Protein AF-A0A2G5ET09-F1 (afdb_monomer)

Solvent-accessible surface area (backbone atoms only — not comparable to full-atom values): 14660 Å² total; per-residue (Å²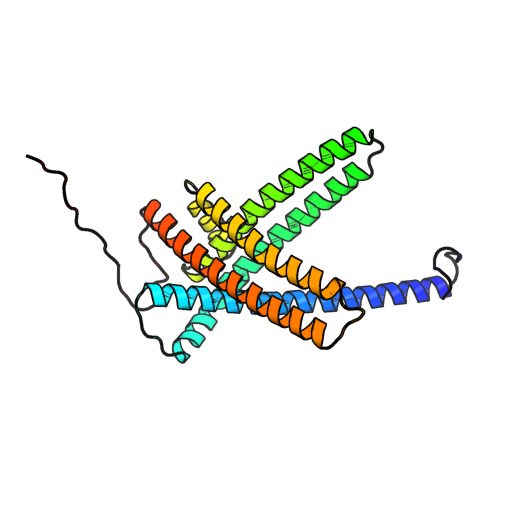): 135,82,68,83,88,80,62,65,92,84,40,72,69,51,57,54,50,52,52,48,52,52,50,54,49,50,52,49,53,50,52,52,51,53,52,50,52,52,51,49,53,53,51,52,53,51,50,51,53,44,49,51,53,50,52,34,67,73,64,78,56,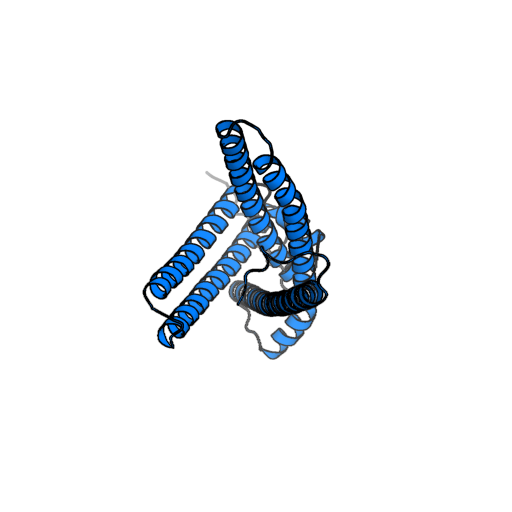90,78,63,70,72,60,49,55,56,50,47,66,69,50,48,61,32,38,52,44,26,48,50,47,51,52,53,52,53,50,52,51,48,67,58,48,51,58,55,54,49,50,50,69,70,44,95,59,59,69,68,58,42,50,55,53,48,52,54,52,50,52,50,50,51,56,49,48,54,53,49,53,53,27,50,54,38,14,43,50,42,13,71,43,31,100,32,44,30,69,56,12,41,54,49,22,50,52,53,38,60,96,44,50,66,62,52,50,53,52,53,50,53,50,49,50,56,45,47,52,49,53,50,50,41,50,57,59,42,70,74,45,89,67,96,40,75,66,48,52,52,48,49,51,52,41,51,52,55,44,48,52,52,48,50,52,45,51,44,51,51,50,54,50,48,53,54,38,36,58,73,72,71,51,79,86,70,55,50,94,76,80,60,90,76,86,84,80,86,75,81,87,80,77,92,73,83,135

Structure (mmCIF, N/CA/C/O backbone):
data_AF-A0A2G5ET09-F1
#
_entry.id   AF-A0A2G5ET09-F1
#
loop_
_atom_site.group_PDB
_atom_site.id
_atom_site.type_symbol
_atom_site.label_atom_id
_atom_site.label_alt_id
_atom_site.label_comp_id
_atom_site.label_asym_id
_atom_site.label_entity_id
_atom_site.label_seq_id
_atom_site.pdbx_PDB_ins_code
_atom_site.Cartn_x
_atom_site.Cartn_y
_atom_site.Cartn_z
_atom_site.occupancy
_atom_site.B_iso_or_equiv
_atom_site.auth_seq_id
_atom_site.auth_comp_id
_atom_site.auth_asym_id
_atom_site.auth_atom_id
_atom_site.pdbx_PDB_model_num
ATOM 1 N N . MET A 1 1 ? 32.454 -15.906 -19.427 1.00 43.81 1 MET A N 1
ATOM 2 C CA . MET A 1 1 ? 31.047 -16.361 -19.456 1.00 43.81 1 MET A CA 1
ATOM 3 C C . MET A 1 1 ? 30.525 -16.041 -20.848 1.00 43.81 1 MET A C 1
ATOM 5 O O . MET A 1 1 ? 30.510 -14.871 -21.202 1.00 43.81 1 MET A O 1
ATOM 9 N N . ILE A 1 2 ? 30.284 -17.052 -21.686 1.00 51.66 2 ILE A N 1
ATOM 10 C CA . ILE A 1 2 ? 29.895 -16.853 -23.094 1.00 51.66 2 ILE A CA 1
ATOM 11 C C . ILE A 1 2 ? 28.389 -16.533 -23.118 1.00 51.66 2 ILE A C 1
ATOM 13 O O . ILE A 1 2 ? 27.635 -17.251 -22.459 1.00 51.66 2 ILE A O 1
ATOM 17 N N . PRO A 1 3 ? 27.941 -15.461 -23.793 1.00 55.81 3 PRO A N 1
ATOM 18 C CA . PRO A 1 3 ? 26.534 -15.075 -23.811 1.00 55.81 3 PRO A CA 1
ATOM 19 C C . PRO A 1 3 ? 25.663 -16.140 -24.497 1.00 55.81 3 PRO A C 1
ATOM 21 O O . PRO A 1 3 ? 26.023 -16.666 -25.547 1.00 55.81 3 PRO A O 1
ATOM 24 N N . LEU A 1 4 ? 24.482 -16.411 -23.921 1.00 55.16 4 LEU A N 1
ATOM 25 C CA . LEU A 1 4 ? 23.479 -17.381 -24.405 1.00 55.16 4 LEU A CA 1
ATOM 26 C C . LEU A 1 4 ? 23.035 -17.179 -25.866 1.00 55.16 4 LEU A C 1
ATOM 28 O O . LEU A 1 4 ? 22.400 -18.061 -26.435 1.00 55.16 4 LEU A O 1
ATOM 32 N N . MET A 1 5 ? 23.339 -16.023 -26.459 1.00 55.47 5 MET A N 1
ATOM 33 C CA . MET A 1 5 ? 22.835 -15.600 -27.765 1.00 55.47 5 MET A CA 1
ATOM 34 C C . MET A 1 5 ? 23.555 -16.259 -28.957 1.00 55.47 5 MET A C 1
ATOM 36 O O . MET A 1 5 ? 23.100 -16.101 -30.083 1.00 55.47 5 MET A O 1
ATOM 40 N N . SER A 1 6 ? 24.646 -17.007 -28.731 1.00 55.22 6 SER A N 1
ATOM 41 C CA . SER A 1 6 ? 25.451 -17.630 -29.799 1.00 55.22 6 SER A CA 1
ATOM 42 C C . SER A 1 6 ? 25.517 -19.165 -29.758 1.00 55.22 6 SER A C 1
ATOM 44 O O . SER A 1 6 ? 26.425 -19.737 -30.361 1.00 55.22 6 SER A O 1
ATOM 46 N N . MET A 1 7 ? 24.638 -19.850 -29.015 1.00 58.72 7 MET A N 1
ATOM 47 C CA . MET A 1 7 ? 24.666 -21.317 -28.903 1.00 58.72 7 MET A CA 1
ATOM 48 C C . MET A 1 7 ? 23.504 -21.983 -29.645 1.00 58.72 7 MET A C 1
ATOM 50 O O . MET A 1 7 ? 22.357 -21.559 -29.540 1.00 58.72 7 MET A O 1
ATOM 54 N N . ASP A 1 8 ? 23.838 -23.050 -30.369 1.00 66.12 8 ASP A N 1
ATOM 55 C CA . ASP A 1 8 ? 22.925 -23.892 -31.141 1.00 66.12 8 ASP A CA 1
ATOM 56 C C . ASP A 1 8 ? 21.887 -24.588 -30.219 1.00 66.12 8 ASP A C 1
ATOM 58 O O . ASP A 1 8 ? 22.290 -25.235 -29.240 1.00 66.12 8 ASP A O 1
ATOM 62 N N . PRO A 1 9 ? 20.566 -24.471 -30.477 1.00 62.72 9 PRO A N 1
ATOM 63 C CA . PRO A 1 9 ? 19.498 -25.008 -29.621 1.00 62.72 9 PRO A CA 1
ATOM 64 C C . PRO A 1 9 ? 19.500 -26.538 -29.442 1.00 62.72 9 PRO A C 1
ATOM 66 O O . PRO A 1 9 ? 18.808 -27.038 -28.556 1.00 62.72 9 PRO A O 1
ATOM 69 N N . ALA A 1 10 ? 20.278 -27.289 -30.230 1.00 68.19 10 ALA A N 1
ATOM 70 C CA . ALA A 1 10 ? 20.423 -28.744 -30.105 1.00 68.19 10 ALA A CA 1
ATOM 71 C C . ALA A 1 10 ? 21.516 -29.193 -29.107 1.00 68.19 10 ALA A C 1
ATOM 73 O O . ALA A 1 10 ? 21.690 -30.390 -28.870 1.00 68.19 10 ALA A O 1
ATOM 74 N N . 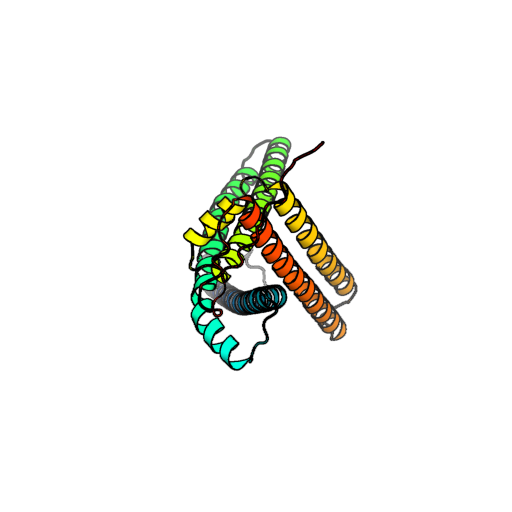ASN A 1 11 ? 22.271 -28.265 -28.507 1.00 71.94 11 ASN A N 1
ATOM 75 C CA . ASN A 1 11 ? 23.385 -28.612 -27.623 1.00 71.94 11 ASN A CA 1
ATOM 76 C C . ASN A 1 11 ? 22.901 -28.991 -26.198 1.00 71.94 11 ASN A C 1
ATOM 78 O O . ASN A 1 11 ? 22.258 -28.175 -25.533 1.00 71.94 11 ASN A O 1
ATOM 82 N N . PRO A 1 12 ? 23.261 -30.167 -25.644 1.00 74.06 12 PRO A N 1
ATOM 83 C CA . PRO A 1 12 ? 22.900 -30.556 -24.272 1.00 74.06 12 PRO A CA 1
ATOM 84 C C . PRO A 1 12 ? 23.428 -29.592 -23.190 1.00 74.06 12 PRO A C 1
ATOM 86 O O . PRO A 1 12 ? 22.834 -29.472 -22.115 1.00 74.06 12 PRO A O 1
ATOM 89 N N . TYR A 1 13 ? 24.500 -28.838 -23.469 1.00 73.75 13 TYR A N 1
ATOM 90 C CA . TYR A 1 13 ? 24.991 -27.782 -22.578 1.00 73.75 13 TYR A CA 1
ATOM 91 C C . TYR A 1 13 ? 24.057 -26.561 -22.508 1.00 73.75 13 TYR A C 1
ATOM 93 O O . TYR A 1 13 ? 24.018 -25.902 -21.467 1.00 73.75 13 TYR A O 1
ATOM 101 N N . TYR A 1 14 ? 23.275 -26.279 -23.558 1.00 71.50 14 TYR A N 1
ATOM 102 C CA . TYR A 1 14 ? 22.287 -25.192 -23.586 1.00 71.50 14 TYR A CA 1
ATOM 103 C C . TYR A 1 14 ? 21.116 -25.492 -22.641 1.00 71.50 14 TYR A C 1
ATOM 105 O O . TYR A 1 14 ? 20.787 -24.677 -21.778 1.00 71.50 14 TYR A O 1
ATOM 113 N N . PHE A 1 15 ? 20.565 -26.709 -22.702 1.00 75.31 15 PHE A N 1
ATOM 114 C CA . PHE A 1 15 ? 19.510 -27.157 -21.784 1.00 75.31 15 PHE A CA 1
ATOM 115 C C . PHE A 1 15 ? 19.964 -27.155 -20.323 1.00 75.31 15 PHE A C 1
ATOM 117 O O . PHE A 1 15 ? 19.212 -26.732 -19.446 1.00 75.31 15 PHE A O 1
ATOM 124 N N . LYS A 1 16 ? 21.211 -27.561 -20.050 1.00 80.62 16 LYS A N 1
ATOM 125 C CA . LYS A 1 16 ? 21.781 -27.523 -18.696 1.00 80.62 16 LYS A CA 1
ATOM 126 C C . LYS A 1 16 ? 21.893 -26.093 -18.154 1.00 80.62 16 LYS A C 1
ATOM 128 O O . LYS A 1 16 ? 21.579 -25.865 -16.987 1.00 80.62 16 LYS A O 1
ATOM 133 N N . GLN A 1 17 ? 22.305 -25.129 -18.981 1.00 80.44 17 GLN A N 1
ATOM 134 C CA . GLN A 1 17 ? 22.379 -23.717 -18.583 1.00 80.44 17 GLN A CA 1
ATOM 135 C C . GLN A 1 17 ? 20.996 -23.084 -18.413 1.00 80.44 17 GLN A C 1
ATOM 137 O O . GLN A 1 17 ? 20.767 -22.400 -17.418 1.00 80.44 17 GLN A O 1
ATOM 142 N N . LEU A 1 18 ? 20.054 -23.356 -19.320 1.00 80.00 18 LEU A N 1
ATOM 143 C CA . LEU A 1 18 ? 18.675 -22.886 -19.192 1.00 80.00 18 LEU A CA 1
ATOM 144 C C . LEU A 1 18 ? 18.001 -23.422 -17.934 1.00 80.00 18 LEU A C 1
ATOM 146 O O . LEU A 1 18 ? 17.333 -22.667 -17.234 1.00 80.00 18 LEU A O 1
ATOM 150 N N . ASN A 1 19 ? 18.169 -24.712 -17.636 1.00 83.06 19 ASN A N 1
ATOM 151 C CA . ASN A 1 19 ? 17.561 -25.302 -16.450 1.00 83.06 19 ASN A CA 1
ATOM 152 C C . ASN A 1 19 ? 18.167 -24.707 -15.174 1.00 83.06 19 ASN A C 1
ATOM 154 O O . ASN A 1 19 ? 17.438 -24.408 -14.236 1.00 83.06 19 ASN A O 1
ATOM 158 N N . LYS A 1 20 ? 19.479 -24.433 -15.173 1.00 85.56 20 LYS A N 1
ATOM 159 C CA . LYS A 1 20 ? 20.136 -23.712 -14.078 1.00 85.56 20 LYS A CA 1
ATOM 160 C C . LYS A 1 20 ? 19.554 -22.305 -13.887 1.00 85.56 20 LYS A C 1
ATOM 162 O O . LYS A 1 20 ? 19.154 -21.976 -12.781 1.00 85.56 20 LYS A O 1
ATOM 167 N N . ILE A 1 21 ? 19.408 -21.524 -14.962 1.00 85.19 21 ILE A N 1
ATOM 168 C CA . ILE A 1 21 ? 18.814 -20.174 -14.907 1.00 85.19 21 ILE A CA 1
ATOM 169 C C . ILE A 1 21 ? 17.357 -20.220 -14.433 1.00 85.19 21 ILE A C 1
ATOM 171 O O . ILE A 1 21 ? 16.950 -19.384 -13.634 1.00 85.19 21 ILE A O 1
ATOM 175 N N . LYS A 1 22 ? 16.565 -21.194 -14.898 1.00 86.06 22 LYS A N 1
ATOM 176 C CA . LYS A 1 22 ? 15.176 -21.376 -14.451 1.00 86.06 22 LYS A CA 1
ATOM 177 C C . LYS A 1 22 ? 15.094 -21.710 -12.965 1.00 86.06 22 LYS A C 1
ATOM 179 O O . LYS A 1 22 ? 14.243 -21.151 -12.283 1.00 86.06 22 LYS A O 1
ATOM 184 N N . VAL A 1 23 ? 15.957 -22.600 -12.475 1.00 87.00 23 VAL A N 1
ATOM 185 C CA . VAL A 1 23 ? 16.018 -22.964 -11.053 1.00 87.00 23 VAL A CA 1
ATOM 186 C C . VAL A 1 23 ? 16.440 -21.759 -10.215 1.00 87.00 23 VAL A C 1
ATOM 188 O O . VAL A 1 23 ? 15.758 -21.444 -9.246 1.00 87.00 23 VAL A O 1
ATOM 191 N N . ASP A 1 24 ? 17.483 -21.035 -10.624 1.00 86.25 24 ASP A N 1
ATOM 192 C CA . ASP A 1 24 ? 17.941 -19.828 -9.928 1.00 86.25 24 ASP A CA 1
ATOM 193 C C . ASP A 1 24 ? 16.836 -18.752 -9.896 1.00 86.25 24 ASP A C 1
ATOM 195 O O . ASP A 1 24 ? 16.560 -18.169 -8.848 1.00 86.25 24 ASP A O 1
ATOM 199 N N . ALA A 1 25 ? 16.130 -18.540 -11.014 1.00 84.88 25 ALA A N 1
ATOM 200 C CA . ALA A 1 25 ? 14.989 -17.628 -11.088 1.00 84.88 25 ALA A CA 1
ATOM 201 C C . ALA A 1 25 ? 13.816 -18.083 -10.206 1.00 84.88 25 ALA A C 1
ATOM 203 O O . ALA A 1 25 ? 13.217 -17.263 -9.519 1.00 84.88 25 ALA A O 1
ATOM 204 N N . MET A 1 26 ? 13.495 -19.380 -10.184 1.00 85.69 26 MET A N 1
ATOM 205 C CA . MET A 1 26 ? 12.433 -19.929 -9.336 1.00 85.69 26 MET A CA 1
ATOM 206 C C . MET A 1 26 ? 12.756 -19.751 -7.850 1.00 85.69 26 MET A C 1
ATOM 208 O O . MET A 1 26 ? 11.874 -19.381 -7.079 1.00 85.69 26 MET A O 1
ATOM 212 N N . VAL A 1 27 ? 14.011 -19.975 -7.453 1.00 85.06 27 VAL A N 1
ATOM 213 C CA . VAL A 1 27 ? 14.474 -19.745 -6.079 1.00 85.06 27 VAL A CA 1
ATOM 214 C C . VAL A 1 27 ? 14.372 -18.263 -5.720 1.00 85.06 27 VAL A C 1
ATOM 216 O O . VAL A 1 27 ? 13.859 -17.946 -4.651 1.00 85.06 27 VAL A O 1
ATOM 219 N N . LEU A 1 28 ? 14.786 -17.355 -6.609 1.00 82.62 28 LEU A N 1
ATOM 220 C CA . LEU A 1 28 ? 14.648 -15.910 -6.392 1.00 82.62 28 LEU A CA 1
ATOM 221 C C . LEU A 1 28 ? 13.183 -15.493 -6.226 1.00 82.62 28 LEU A C 1
ATOM 223 O O . LEU A 1 28 ? 12.851 -14.832 -5.246 1.00 82.62 28 LEU A O 1
ATOM 227 N N . ILE A 1 29 ? 12.304 -15.945 -7.125 1.00 81.88 29 ILE A N 1
ATOM 228 C CA . ILE A 1 29 ? 10.862 -15.670 -7.059 1.00 81.88 29 ILE A CA 1
ATOM 229 C C . ILE A 1 29 ? 10.272 -16.205 -5.751 1.00 81.88 29 ILE A C 1
ATOM 231 O O . ILE A 1 29 ? 9.478 -15.521 -5.110 1.00 81.88 29 ILE A O 1
ATOM 235 N N . LEU A 1 30 ? 10.663 -17.411 -5.331 1.00 83.94 30 LEU A N 1
ATOM 236 C CA . LEU A 1 30 ? 10.188 -18.010 -4.087 1.00 83.94 30 LEU A CA 1
ATOM 237 C C . LEU A 1 30 ? 10.641 -17.202 -2.865 1.00 83.94 30 LEU A C 1
ATOM 239 O O . LEU A 1 30 ? 9.830 -16.922 -1.986 1.00 83.94 30 LEU A O 1
ATOM 243 N N . VAL A 1 31 ? 11.918 -16.818 -2.808 1.00 79.69 31 VAL A N 1
ATOM 244 C CA . VAL A 1 31 ? 12.471 -16.010 -1.711 1.00 79.69 31 VAL A CA 1
ATOM 245 C C . VAL A 1 31 ? 11.777 -14.653 -1.639 1.00 79.69 31 VAL A C 1
ATOM 247 O O . VAL A 1 31 ? 11.375 -14.231 -0.557 1.00 79.69 31 VAL A O 1
ATOM 250 N N . GLU A 1 32 ? 11.588 -13.993 -2.778 1.00 77.06 32 GLU A N 1
ATOM 251 C CA . GLU A 1 32 ? 10.909 -12.702 -2.855 1.00 77.06 32 GLU A CA 1
ATOM 252 C C . GLU A 1 32 ? 9.438 -12.815 -2.443 1.00 77.06 32 GLU A C 1
ATOM 254 O O . GLU A 1 32 ? 8.952 -12.009 -1.651 1.00 77.06 32 GLU A O 1
ATOM 259 N N . PHE A 1 33 ? 8.746 -13.871 -2.873 1.00 73.88 33 PHE A N 1
ATOM 260 C CA . PHE A 1 33 ? 7.372 -14.146 -2.463 1.00 73.88 33 PHE A CA 1
ATOM 261 C C . PHE A 1 33 ? 7.246 -14.368 -0.949 1.00 73.88 33 PHE A C 1
ATOM 263 O O . PHE A 1 33 ? 6.385 -13.771 -0.3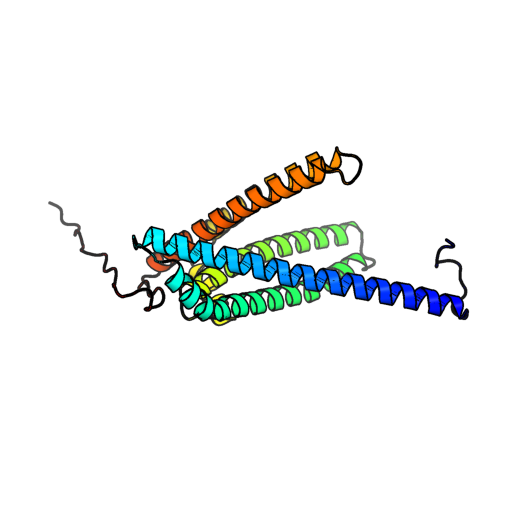02 1.00 73.88 33 PHE A O 1
ATOM 270 N N . VAL A 1 34 ? 8.130 -15.175 -0.355 1.00 77.06 34 VAL A N 1
ATOM 271 C CA . VAL A 1 34 ? 8.158 -15.403 1.099 1.00 77.06 34 VAL A CA 1
ATOM 272 C C . VAL A 1 34 ? 8.469 -14.106 1.850 1.00 77.06 34 VAL A C 1
ATOM 274 O O . VAL A 1 34 ? 7.817 -13.803 2.850 1.00 77.06 34 VAL A O 1
ATOM 277 N N . PHE A 1 35 ? 9.425 -13.316 1.361 1.00 75.81 35 PHE A N 1
ATOM 278 C CA . PHE A 1 35 ? 9.776 -12.024 1.944 1.00 75.81 35 PHE A CA 1
ATOM 279 C C . PHE A 1 35 ? 8.602 -11.037 1.912 1.00 75.81 35 PHE A C 1
ATOM 281 O O . PHE A 1 35 ? 8.329 -10.373 2.916 1.00 75.81 35 PHE A O 1
ATOM 288 N N . LEU A 1 36 ? 7.873 -10.969 0.796 1.00 71.25 36 LEU A N 1
ATOM 289 C CA . LEU A 1 36 ? 6.676 -10.140 0.653 1.00 71.25 36 LEU A CA 1
ATOM 290 C C . LEU A 1 36 ? 5.569 -10.574 1.616 1.00 71.25 36 LEU A C 1
ATOM 292 O O . LEU A 1 36 ? 4.994 -9.728 2.303 1.00 71.25 36 LEU A O 1
ATOM 296 N N . LEU A 1 37 ? 5.304 -11.880 1.721 1.00 73.94 37 LEU A N 1
ATOM 297 C CA . LEU A 1 37 ? 4.322 -12.414 2.665 1.00 73.94 37 LEU A CA 1
ATOM 298 C C . LEU A 1 37 ? 4.683 -12.068 4.111 1.00 73.94 37 LEU A C 1
ATOM 300 O O . LEU A 1 37 ? 3.845 -11.554 4.849 1.00 73.94 37 LEU A O 1
ATOM 304 N N . LEU A 1 38 ? 5.932 -12.280 4.519 1.00 73.25 38 LEU A N 1
ATOM 305 C CA . LEU A 1 38 ? 6.355 -11.965 5.880 1.00 73.25 38 LEU A CA 1
ATOM 306 C C . LEU A 1 38 ? 6.263 -10.460 6.169 1.00 73.25 38 LEU A C 1
ATOM 308 O O . LEU A 1 38 ? 5.716 -10.056 7.195 1.00 73.25 38 LEU A O 1
ATOM 312 N N . SER A 1 39 ? 6.740 -9.633 5.237 1.00 67.94 39 SER A N 1
ATOM 313 C CA . SER A 1 39 ? 6.683 -8.173 5.347 1.00 67.94 39 SER A CA 1
ATOM 314 C C . SER A 1 39 ? 5.242 -7.686 5.474 1.00 67.94 39 SER A C 1
ATOM 316 O O . SER A 1 39 ? 4.932 -6.895 6.361 1.00 67.94 39 SER A O 1
ATOM 318 N N . SER A 1 40 ? 4.336 -8.221 4.654 1.00 65.56 40 SER A N 1
ATOM 319 C CA . SER A 1 40 ? 2.917 -7.882 4.731 1.00 65.56 40 SER A CA 1
ATOM 320 C C . SER A 1 40 ? 2.269 -8.278 6.054 1.00 65.56 40 SER A C 1
ATOM 322 O O . SER A 1 40 ? 1.515 -7.485 6.614 1.00 65.56 40 SER A O 1
ATOM 324 N N . ALA A 1 41 ? 2.593 -9.456 6.595 1.00 71.12 41 ALA A N 1
ATOM 325 C CA . ALA A 1 41 ? 2.060 -9.906 7.875 1.00 71.12 41 ALA A CA 1
ATOM 326 C C . ALA A 1 41 ? 2.483 -8.958 9.009 1.00 71.12 41 ALA A C 1
ATOM 328 O O . ALA A 1 41 ? 1.659 -8.586 9.846 1.00 71.12 41 ALA A O 1
ATOM 329 N N . ILE A 1 42 ? 3.744 -8.510 8.993 1.00 71.69 42 ILE A N 1
ATOM 330 C CA . ILE A 1 42 ? 4.277 -7.530 9.947 1.00 71.69 42 ILE A CA 1
ATOM 331 C C . ILE A 1 42 ? 3.565 -6.180 9.797 1.00 71.69 42 ILE A C 1
ATOM 333 O O . ILE A 1 42 ? 3.138 -5.601 10.798 1.00 71.69 42 ILE A O 1
ATOM 337 N N . THR A 1 43 ? 3.396 -5.682 8.567 1.00 70.56 43 THR A N 1
ATOM 338 C CA . THR A 1 43 ? 2.693 -4.414 8.317 1.00 70.56 43 THR A CA 1
ATOM 339 C C . THR A 1 43 ? 1.248 -4.477 8.793 1.00 70.56 43 THR A C 1
ATOM 341 O O . THR A 1 43 ? 0.816 -3.585 9.515 1.00 70.56 43 THR A O 1
ATOM 344 N N . LEU A 1 44 ? 0.522 -5.551 8.474 1.00 70.38 44 LEU A N 1
ATOM 345 C CA . LEU A 1 44 ? -0.852 -5.745 8.934 1.00 70.38 44 LEU A CA 1
ATOM 346 C C . LEU A 1 44 ? -0.943 -5.745 10.454 1.00 70.38 44 LEU A C 1
ATOM 348 O O . LEU A 1 44 ? -1.790 -5.058 11.015 1.00 70.38 44 LEU A O 1
ATOM 352 N N . PHE A 1 45 ? -0.062 -6.481 11.129 1.00 68.69 45 PHE A N 1
ATOM 353 C CA . PHE A 1 45 ? -0.052 -6.524 12.587 1.00 68.69 45 PHE A CA 1
ATOM 354 C C . PHE A 1 45 ? 0.231 -5.142 13.199 1.00 68.69 45 PHE A C 1
ATOM 356 O O . PHE A 1 45 ? -0.419 -4.736 14.161 1.00 68.69 45 PHE A O 1
ATOM 363 N N . SER A 1 46 ? 1.149 -4.378 12.602 1.00 71.19 46 SER A N 1
ATOM 364 C CA . SER A 1 46 ? 1.441 -3.000 13.010 1.00 71.19 46 SER A CA 1
ATOM 365 C C . SER A 1 46 ? 0.246 -2.062 12.799 1.00 71.19 46 SER A C 1
ATOM 367 O O . SER A 1 46 ? -0.105 -1.302 13.706 1.00 71.19 46 SER A O 1
ATOM 369 N N . THR A 1 47 ? -0.428 -2.151 11.649 1.00 69.62 47 THR A N 1
ATOM 370 C CA . THR A 1 47 ? -1.651 -1.395 11.351 1.00 69.62 47 THR A CA 1
ATOM 371 C C . THR A 1 47 ? -2.755 -1.724 12.352 1.00 69.62 47 THR A C 1
ATOM 373 O O . THR A 1 47 ? -3.359 -0.811 12.904 1.00 69.62 47 THR A O 1
ATOM 376 N N . MET A 1 48 ? -2.968 -3.005 12.656 1.00 68.44 48 MET A N 1
ATOM 377 C CA . MET A 1 48 ? -3.961 -3.469 13.631 1.00 68.44 48 MET A CA 1
ATOM 378 C C . MET A 1 48 ? -3.729 -2.880 15.018 1.00 68.44 48 MET A C 1
ATOM 380 O O . MET A 1 48 ? -4.638 -2.286 15.594 1.00 68.44 48 MET A O 1
ATOM 384 N N . ASN A 1 49 ? -2.501 -2.994 15.529 1.00 71.31 49 ASN A N 1
ATOM 385 C CA . ASN A 1 49 ? -2.143 -2.427 16.827 1.00 71.31 49 ASN A CA 1
ATOM 386 C C . ASN A 1 49 ? -2.335 -0.912 16.844 1.00 71.31 49 ASN A C 1
ATOM 388 O O . ASN A 1 49 ? -2.832 -0.370 17.824 1.00 71.31 49 ASN A O 1
ATOM 392 N N . THR A 1 50 ? -1.987 -0.237 15.749 1.00 74.44 50 THR A N 1
ATOM 393 C CA . THR A 1 50 ? -2.152 1.213 15.623 1.00 74.44 50 THR A CA 1
ATOM 394 C C . THR A 1 50 ? -3.621 1.622 15.681 1.00 74.44 50 THR A C 1
ATOM 396 O O . THR A 1 50 ? -3.958 2.481 16.487 1.00 74.44 50 THR A O 1
ATOM 399 N N . VAL A 1 51 ? -4.490 0.990 14.878 1.00 69.75 51 VAL A N 1
ATOM 400 C CA . VAL A 1 51 ? -5.944 1.255 14.878 1.00 69.75 51 VAL A CA 1
ATOM 401 C C . VAL A 1 51 ? -6.538 0.997 16.257 1.00 69.75 51 VAL A C 1
ATOM 403 O O . VAL A 1 51 ? -7.370 1.759 16.743 1.00 69.75 51 VAL A O 1
ATOM 406 N N . TYR A 1 52 ? -6.110 -0.086 16.897 1.00 68.44 52 TYR A N 1
ATOM 407 C CA . TYR A 1 52 ? -6.625 -0.481 18.195 1.00 68.44 52 TYR A CA 1
ATOM 408 C C . TYR A 1 52 ? -6.227 0.509 19.301 1.00 68.44 52 TYR A C 1
ATOM 410 O O . TYR A 1 52 ? -7.075 0.955 20.074 1.00 68.44 52 TYR A O 1
ATOM 418 N N . VAL A 1 53 ? -4.951 0.907 19.342 1.00 73.12 53 VAL A N 1
ATOM 419 C CA . VAL A 1 53 ? -4.444 1.917 20.282 1.00 73.12 53 VAL A CA 1
ATOM 420 C C . VAL A 1 53 ? -5.087 3.280 20.023 1.00 73.12 53 VAL A C 1
ATOM 422 O O . VAL A 1 53 ? -5.484 3.946 20.974 1.00 73.12 53 VAL A O 1
ATOM 425 N N . SER A 1 54 ? -5.242 3.693 18.761 1.00 68.69 54 SER A N 1
ATOM 426 C CA . SER A 1 54 ? -5.856 4.983 18.431 1.00 68.69 54 SER A CA 1
ATOM 427 C C . SER A 1 54 ? -7.335 5.026 18.791 1.00 68.69 54 SER A C 1
ATOM 429 O O . SER A 1 54 ? -7.783 6.017 19.359 1.00 68.69 54 SER A O 1
ATOM 431 N N . ALA A 1 55 ? -8.084 3.952 18.520 1.00 62.44 55 ALA A N 1
ATOM 432 C CA . ALA A 1 55 ? -9.484 3.844 18.915 1.00 62.44 55 ALA A CA 1
ATOM 433 C C . ALA A 1 55 ? -9.634 3.948 20.437 1.00 62.44 55 ALA A C 1
ATOM 435 O O . ALA A 1 55 ? -10.489 4.683 20.918 1.00 62.44 55 ALA A O 1
ATOM 436 N N . MET A 1 56 ? -8.770 3.280 21.203 1.00 65.38 56 MET A N 1
ATOM 437 C CA . MET A 1 56 ? -8.850 3.303 22.666 1.00 65.38 56 MET A CA 1
ATOM 438 C C . MET A 1 56 ? -8.384 4.615 23.285 1.00 65.38 56 MET A C 1
ATOM 440 O O . MET A 1 56 ? -8.994 5.066 24.248 1.00 65.38 56 MET A O 1
ATOM 444 N N . SER A 1 57 ? -7.397 5.281 22.681 1.00 67.25 57 SER A N 1
ATOM 445 C CA . SER A 1 57 ? -7.050 6.658 23.040 1.00 67.25 57 SER A CA 1
ATOM 446 C C . SER A 1 57 ? -8.197 7.632 22.754 1.00 67.25 57 SER A C 1
ATOM 448 O O . SER A 1 57 ? -8.352 8.605 23.480 1.00 67.25 57 SER A O 1
ATOM 450 N N . TYR A 1 58 ? -9.000 7.381 21.717 1.00 58.94 58 TYR A N 1
ATOM 451 C CA . TYR A 1 58 ? -10.206 8.162 21.423 1.00 58.94 58 TYR A CA 1
ATOM 452 C C . TYR A 1 58 ? -11.365 7.873 22.389 1.00 58.94 58 TYR A C 1
ATOM 454 O O . TYR A 1 58 ? -12.234 8.719 22.574 1.00 58.94 58 TYR A O 1
ATOM 462 N N . LEU A 1 59 ? -11.396 6.672 22.972 1.00 62.56 59 LEU A N 1
ATOM 463 C CA . LEU A 1 59 ? -12.445 6.178 23.869 1.00 62.56 59 LEU A CA 1
ATOM 464 C C . LEU A 1 59 ? -12.098 6.336 25.367 1.00 62.56 59 LEU A C 1
ATOM 466 O O . LEU A 1 59 ? -12.885 5.883 26.193 1.00 62.56 59 LEU A O 1
ATOM 470 N N . ASP A 1 60 ? -10.955 6.953 25.697 1.00 59.59 60 ASP A N 1
ATOM 471 C CA . ASP A 1 60 ? -10.444 7.235 27.055 1.00 59.59 60 ASP A CA 1
ATOM 472 C C . ASP A 1 60 ? -10.501 6.024 28.010 1.00 59.59 60 ASP A C 1
ATOM 474 O O . ASP A 1 60 ? -11.050 6.078 29.112 1.00 59.59 60 ASP A O 1
ATOM 478 N N . ARG A 1 61 ? -9.987 4.872 27.551 1.00 57.31 61 ARG A N 1
ATOM 479 C CA . ARG A 1 61 ? -9.954 3.626 28.335 1.00 57.31 61 ARG A CA 1
ATOM 480 C C . ARG A 1 61 ? -8.540 3.100 28.560 1.00 57.31 61 ARG A C 1
ATOM 482 O O . ARG A 1 61 ? -7.812 2.832 27.603 1.00 57.31 61 ARG A O 1
ATOM 489 N N . ASP A 1 62 ? -8.216 2.842 29.825 1.00 50.28 62 ASP A N 1
ATOM 490 C CA . ASP A 1 62 ? -6.980 2.179 30.250 1.00 50.28 62 ASP A CA 1
ATOM 491 C C . ASP A 1 62 ? -6.964 0.702 29.832 1.00 50.28 62 ASP A C 1
ATOM 493 O O . ASP A 1 62 ? -7.982 0.008 29.916 1.00 50.28 62 ASP A O 1
ATOM 497 N N . MET A 1 63 ? -5.809 0.191 29.385 1.00 54.84 63 MET A N 1
ATOM 498 C CA . MET A 1 63 ? -5.696 -1.198 28.929 1.00 54.84 63 MET A CA 1
ATOM 499 C C . MET A 1 63 ? -4.497 -1.960 29.484 1.00 54.84 63 MET A C 1
ATOM 501 O O . MET A 1 63 ? -3.346 -1.538 29.386 1.00 54.84 63 MET A O 1
ATOM 505 N N . GLU A 1 64 ? -4.787 -3.170 29.960 1.00 57.72 64 GLU A N 1
ATOM 506 C CA . GLU A 1 64 ? -3.809 -4.184 30.331 1.00 57.72 64 GLU A CA 1
ATOM 507 C C . GLU A 1 64 ? -3.362 -4.955 29.071 1.00 57.72 64 GLU A C 1
ATOM 509 O O . GLU A 1 64 ? -4.173 -5.560 28.366 1.00 57.72 64 GLU A O 1
ATOM 514 N N . LEU A 1 65 ? -2.056 -4.945 28.763 1.00 52.81 65 LEU A N 1
ATOM 515 C CA . LEU A 1 65 ? -1.472 -5.504 27.525 1.00 52.81 65 LEU A CA 1
ATOM 516 C C . LEU A 1 65 ? -1.902 -6.955 27.232 1.00 52.81 65 LEU A C 1
ATOM 518 O O . LEU A 1 65 ? -2.011 -7.360 26.074 1.00 52.81 65 LEU A O 1
ATOM 522 N N . LYS A 1 66 ? -2.155 -7.743 28.280 1.00 57.50 66 LYS A N 1
ATOM 523 C CA . LYS A 1 66 ? -2.506 -9.165 28.188 1.00 57.50 66 LYS A CA 1
ATOM 524 C C . LYS A 1 66 ? -3.883 -9.394 27.554 1.00 57.50 66 LYS A C 1
ATOM 526 O O . LYS A 1 66 ? -4.030 -10.313 26.745 1.00 57.50 66 LYS A O 1
ATOM 531 N N . ASP A 1 67 ? -4.845 -8.521 27.842 1.00 63.09 67 ASP A N 1
ATOM 532 C CA . ASP A 1 67 ? -6.179 -8.559 27.238 1.00 63.09 67 ASP A CA 1
ATOM 533 C C . ASP A 1 67 ? -6.152 -8.104 25.777 1.00 63.09 67 ASP A C 1
ATOM 535 O O . ASP A 1 67 ? -6.896 -8.635 24.946 1.00 63.09 67 ASP A O 1
ATOM 539 N N . LEU A 1 68 ? -5.225 -7.202 25.427 1.00 61.31 68 LEU A N 1
ATOM 540 C CA . LEU A 1 68 ? -5.009 -6.781 24.040 1.00 61.31 68 LEU A CA 1
ATOM 541 C C . LEU A 1 68 ? -4.572 -7.950 23.186 1.00 61.31 68 LEU A C 1
ATOM 543 O O . LEU A 1 68 ? -5.176 -8.213 22.155 1.00 61.31 68 LEU A O 1
ATOM 547 N N . PHE A 1 69 ? -3.551 -8.687 23.622 1.00 57.75 69 PHE A N 1
ATOM 548 C CA . PHE A 1 69 ? -3.019 -9.803 22.847 1.00 57.75 69 PHE A CA 1
ATOM 549 C C . PHE A 1 69 ? -4.067 -10.896 22.605 1.00 57.75 69 PHE A C 1
ATOM 551 O O . PHE A 1 69 ? -4.126 -11.446 21.502 1.00 57.75 69 PHE A O 1
ATOM 558 N N . MET A 1 70 ? -4.927 -11.191 23.588 1.00 59.16 70 MET A N 1
ATOM 559 C CA . MET A 1 70 ? -6.010 -12.163 23.399 1.00 59.16 70 MET A CA 1
ATOM 560 C C . MET A 1 70 ? -7.075 -11.665 22.417 1.00 59.16 70 MET A C 1
ATOM 562 O O . MET A 1 70 ? -7.498 -12.425 21.540 1.00 59.16 70 MET A O 1
ATOM 566 N N . LYS A 1 71 ? -7.480 -10.392 22.514 1.00 62.41 71 LYS A N 1
ATOM 567 C CA . LYS A 1 71 ? -8.452 -9.789 21.587 1.00 62.41 71 LYS A CA 1
ATOM 568 C C . LYS A 1 71 ? -7.882 -9.662 20.174 1.00 62.41 71 LYS A C 1
ATOM 570 O O . LYS A 1 71 ? -8.536 -10.078 19.222 1.00 62.41 71 LYS A O 1
ATOM 575 N N . ILE A 1 72 ? -6.635 -9.210 20.041 1.00 62.12 72 ILE A N 1
ATOM 576 C CA . ILE A 1 72 ? -5.906 -9.115 18.771 1.00 62.12 72 ILE A CA 1
ATOM 577 C C . ILE A 1 72 ? -5.844 -10.485 18.101 1.00 62.12 72 ILE A C 1
ATOM 579 O O . ILE A 1 72 ? -6.200 -10.596 16.935 1.00 62.12 72 ILE A O 1
ATOM 583 N N . LYS A 1 73 ? -5.486 -11.554 18.825 1.00 60.16 73 LYS A N 1
ATOM 584 C CA . LYS A 1 73 ? -5.423 -12.908 18.250 1.00 60.16 73 LYS A CA 1
ATOM 585 C C . LYS A 1 73 ? -6.776 -13.388 17.708 1.00 60.16 73 LYS A C 1
ATOM 587 O O . LYS A 1 73 ? -6.802 -14.102 16.709 1.00 60.16 73 LYS A O 1
ATOM 592 N N . LYS A 1 74 ? -7.888 -12.993 18.340 1.00 64.25 74 LYS A N 1
ATOM 593 C CA . LYS A 1 74 ? -9.250 -13.329 17.895 1.00 64.25 74 LYS A CA 1
ATOM 594 C C . LYS A 1 74 ? -9.684 -12.511 16.671 1.00 64.25 74 LYS A C 1
ATOM 596 O O . LYS A 1 74 ? -10.333 -13.054 15.783 1.00 64.25 74 LYS A O 1
ATOM 601 N N . ILE A 1 75 ? -9.307 -11.235 16.611 1.00 65.44 75 ILE A N 1
ATOM 602 C CA . ILE A 1 75 ? -9.741 -10.289 15.568 1.00 65.44 75 ILE A CA 1
ATOM 603 C C . ILE A 1 75 ? -8.810 -10.333 14.342 1.00 65.44 75 ILE A C 1
ATOM 605 O O . ILE A 1 75 ? -9.232 -10.012 13.237 1.00 65.44 75 ILE A O 1
ATOM 609 N N . TRP A 1 76 ? -7.567 -10.811 14.484 1.00 67.75 76 TRP A N 1
ATOM 610 C CA . TRP A 1 76 ? -6.543 -10.786 13.430 1.00 67.75 76 TRP A CA 1
ATOM 611 C C . TRP A 1 76 ? -6.931 -11.525 12.146 1.00 67.75 76 TRP A C 1
ATOM 613 O O . TRP A 1 76 ? -6.543 -11.100 11.058 1.00 67.75 76 TRP A O 1
ATOM 623 N N . ILE A 1 77 ? -7.747 -12.581 12.244 1.00 68.94 77 ILE A N 1
ATOM 624 C CA . ILE A 1 77 ? -8.191 -13.338 11.069 1.00 68.94 77 ILE A CA 1
ATOM 625 C C . ILE A 1 77 ? -8.982 -12.452 10.091 1.00 68.94 77 ILE A C 1
ATOM 627 O O . ILE A 1 77 ? -8.858 -12.632 8.882 1.00 68.94 77 ILE A O 1
ATOM 631 N N . ARG A 1 78 ? -9.749 -11.459 10.576 1.00 73.75 78 ARG A N 1
ATOM 632 C CA . ARG A 1 78 ? -10.645 -10.669 9.714 1.00 73.75 78 ARG A CA 1
ATOM 633 C C . ARG A 1 78 ? -9.862 -9.736 8.787 1.00 73.75 78 ARG A C 1
ATOM 635 O O . ARG A 1 78 ? -10.055 -9.835 7.574 1.00 73.75 78 ARG A O 1
ATOM 642 N N . PRO A 1 79 ? -8.903 -8.923 9.270 1.00 70.94 79 PRO A N 1
ATOM 643 C CA . PRO A 1 79 ? -8.163 -8.016 8.394 1.00 70.94 79 PRO A CA 1
ATOM 644 C C . PRO A 1 79 ? -7.127 -8.741 7.545 1.00 70.94 79 PRO A C 1
ATOM 646 O O . PRO A 1 79 ? -6.837 -8.282 6.445 1.00 70.94 79 PRO A O 1
ATOM 649 N N . VAL A 1 80 ? -6.637 -9.908 7.983 1.00 74.06 80 VAL A N 1
ATOM 650 C CA . VAL A 1 80 ? -5.835 -10.802 7.132 1.00 74.06 80 VAL A CA 1
ATOM 651 C C . VAL A 1 80 ? -6.662 -11.309 5.950 1.00 74.06 80 VAL A C 1
ATOM 653 O O . VAL A 1 80 ? -6.192 -11.257 4.815 1.00 74.06 80 VAL A O 1
ATOM 656 N N . VAL A 1 81 ? -7.909 -11.736 6.181 1.00 75.19 81 VAL A N 1
ATOM 657 C CA . VAL A 1 81 ? -8.821 -12.149 5.103 1.00 75.19 81 VAL A CA 1
ATOM 658 C C . VAL A 1 81 ? -9.140 -10.969 4.182 1.00 75.19 81 VAL A C 1
ATOM 660 O O . VAL A 1 81 ? -9.034 -11.100 2.966 1.00 75.19 81 VAL A O 1
ATOM 663 N N . THR A 1 82 ? -9.468 -9.796 4.726 1.00 77.88 82 THR A N 1
ATOM 664 C CA . THR A 1 82 ? -9.728 -8.584 3.929 1.00 77.88 82 THR A CA 1
ATOM 665 C C . THR A 1 82 ? -8.515 -8.190 3.084 1.00 77.88 82 THR A C 1
ATOM 667 O O . THR A 1 82 ? -8.655 -7.929 1.890 1.00 77.88 82 THR A O 1
ATOM 670 N N . TRP A 1 83 ? -7.311 -8.234 3.655 1.00 76.94 83 TRP A N 1
ATOM 671 C CA . TRP A 1 83 ? -6.067 -7.981 2.932 1.00 76.94 83 TRP A CA 1
ATOM 672 C C . TRP A 1 83 ? -5.795 -9.020 1.836 1.00 76.94 83 TRP A C 1
ATOM 674 O O . TRP A 1 83 ? -5.368 -8.664 0.737 1.00 76.94 83 TRP A O 1
ATOM 684 N N . PHE A 1 84 ? -6.108 -10.293 2.079 1.00 75.69 84 PHE A N 1
ATOM 685 C CA . PHE A 1 84 ? -6.024 -11.336 1.057 1.00 75.69 84 PHE A CA 1
ATOM 686 C C . PHE A 1 84 ? -6.961 -11.054 -0.130 1.00 75.69 84 PHE A C 1
ATOM 688 O O . PHE A 1 84 ? -6.539 -11.120 -1.281 1.00 75.69 84 PHE A O 1
ATOM 695 N N . TYR A 1 85 ? -8.212 -10.651 0.117 1.00 77.88 85 TYR A N 1
ATOM 696 C CA . TYR A 1 85 ? -9.128 -10.262 -0.964 1.00 77.88 85 TYR A CA 1
ATOM 697 C C . TYR A 1 85 ? -8.648 -9.018 -1.718 1.00 77.88 85 TYR A C 1
ATOM 699 O O . TYR A 1 85 ? -8.700 -8.985 -2.946 1.00 77.88 85 TYR A O 1
ATOM 707 N N . ILE A 1 86 ? -8.146 -8.012 -1.000 1.00 78.75 86 ILE A N 1
ATOM 708 C CA . ILE A 1 86 ? -7.577 -6.794 -1.589 1.00 78.75 86 ILE A CA 1
ATOM 709 C C . ILE A 1 86 ? -6.415 -7.133 -2.528 1.00 78.75 86 ILE A C 1
ATOM 711 O O . ILE A 1 86 ? -6.392 -6.679 -3.673 1.00 78.75 86 ILE A O 1
ATOM 715 N N . THR A 1 87 ? -5.467 -7.950 -2.068 1.00 76.75 87 THR A N 1
ATOM 716 C CA . THR A 1 87 ? -4.303 -8.353 -2.869 1.00 76.75 87 THR A CA 1
ATOM 717 C C . THR A 1 87 ? -4.705 -9.204 -4.066 1.00 76.75 87 THR A C 1
ATOM 719 O O . THR A 1 87 ? -4.184 -8.992 -5.159 1.00 76.75 87 THR A O 1
ATOM 722 N N . LEU A 1 88 ? -5.677 -10.105 -3.915 1.00 80.44 88 LEU A N 1
ATOM 723 C CA . LEU A 1 88 ? -6.193 -10.925 -5.010 1.00 80.44 88 LEU A CA 1
ATOM 724 C C . LEU A 1 88 ? -6.886 -10.075 -6.090 1.00 80.44 88 LEU A C 1
ATOM 726 O O . LEU A 1 88 ? -6.626 -10.252 -7.278 1.00 80.44 88 LEU A O 1
ATOM 730 N N . ILE A 1 89 ? -7.707 -9.098 -5.696 1.00 79.31 89 ILE A N 1
ATOM 731 C CA . ILE A 1 89 ? -8.355 -8.166 -6.634 1.00 79.31 89 ILE A CA 1
ATOM 732 C C . ILE A 1 89 ? -7.314 -7.266 -7.310 1.00 79.31 89 ILE A C 1
ATOM 734 O O . ILE A 1 89 ? -7.342 -7.095 -8.529 1.00 79.31 89 ILE A O 1
ATOM 738 N N . GLY A 1 90 ? -6.377 -6.708 -6.538 1.00 78.06 90 GLY A N 1
ATOM 739 C CA . GLY A 1 90 ? -5.326 -5.833 -7.057 1.00 78.06 90 GLY A CA 1
ATOM 740 C C . GLY A 1 90 ? -4.411 -6.545 -8.055 1.00 78.06 90 GLY A C 1
ATOM 741 O O . GLY A 1 90 ? -4.146 -6.024 -9.137 1.00 78.06 90 GLY A O 1
ATOM 742 N N . THR A 1 91 ? -3.982 -7.768 -7.734 1.00 77.88 91 THR A N 1
ATOM 743 C CA . THR A 1 91 ? -3.171 -8.595 -8.641 1.00 77.88 91 THR A CA 1
ATOM 744 C C . THR A 1 91 ? -3.958 -9.012 -9.881 1.00 77.88 91 THR A C 1
ATOM 746 O O . THR A 1 91 ? -3.425 -8.909 -10.983 1.00 77.88 91 THR A O 1
ATOM 749 N N . GLY A 1 92 ? -5.233 -9.391 -9.744 1.00 80.88 92 GLY A N 1
ATOM 750 C CA . GLY A 1 92 ? -6.105 -9.700 -10.881 1.00 80.88 92 GLY A CA 1
ATOM 751 C C . GLY A 1 92 ? -6.260 -8.525 -11.853 1.00 80.88 92 GLY A C 1
ATOM 752 O O . GLY A 1 92 ? -6.117 -8.700 -13.063 1.00 80.88 92 GLY A O 1
ATOM 753 N N . LEU A 1 93 ? -6.471 -7.311 -11.334 1.00 80.31 93 LEU A N 1
ATOM 754 C CA . LEU A 1 93 ? -6.523 -6.089 -12.146 1.00 80.31 93 LEU A CA 1
ATOM 755 C C . LEU A 1 93 ? -5.190 -5.817 -12.850 1.00 80.31 93 LEU A C 1
ATOM 757 O O . LEU A 1 93 ? -5.175 -5.496 -14.037 1.00 80.31 93 LEU A O 1
ATOM 761 N N . PHE A 1 94 ? -4.068 -5.978 -12.147 1.00 78.88 94 PHE A N 1
ATOM 762 C CA . PHE A 1 94 ? -2.743 -5.767 -12.726 1.00 78.88 94 PHE A CA 1
ATOM 763 C C . PHE A 1 94 ? -2.449 -6.746 -13.870 1.00 78.88 94 PHE A C 1
ATOM 765 O O . PHE A 1 94 ? -2.022 -6.328 -14.947 1.00 78.88 94 PHE A O 1
ATOM 772 N N . VAL A 1 95 ? -2.745 -8.035 -13.671 1.00 82.50 95 VAL A N 1
ATOM 773 C CA . VAL A 1 95 ? -2.582 -9.086 -14.689 1.00 82.50 95 VAL A CA 1
ATOM 774 C C . VAL A 1 95 ? -3.480 -8.848 -15.904 1.00 82.50 95 VAL A C 1
ATOM 776 O O . VAL A 1 95 ? -3.110 -9.238 -17.005 1.00 82.50 95 VAL A O 1
ATOM 779 N N . LEU A 1 96 ? -4.625 -8.181 -15.741 1.00 80.38 96 LEU A N 1
ATOM 780 C CA . LEU A 1 96 ? -5.523 -7.840 -16.847 1.00 80.38 96 LEU A CA 1
ATOM 781 C C . LEU A 1 96 ? -5.065 -6.591 -17.620 1.00 80.38 96 LEU A C 1
ATOM 783 O O . LEU A 1 96 ? -5.127 -6.563 -18.848 1.00 80.38 96 LEU A O 1
ATOM 787 N N . VAL A 1 97 ? -4.577 -5.564 -16.921 1.00 79.00 97 VAL A N 1
ATOM 788 C CA . VAL A 1 97 ? -4.149 -4.293 -17.533 1.00 79.00 97 VAL A CA 1
ATOM 789 C C . VAL A 1 97 ? -2.785 -4.416 -18.219 1.00 79.00 97 VAL A C 1
ATOM 791 O O . VAL A 1 97 ? -2.604 -3.891 -19.318 1.00 79.00 97 VAL A O 1
ATOM 794 N N . LEU A 1 98 ? -1.829 -5.132 -17.621 1.00 80.38 98 LEU A N 1
ATOM 795 C CA . LEU A 1 98 ? -0.465 -5.284 -18.142 1.00 80.38 98 LEU A CA 1
ATOM 796 C C . LEU A 1 98 ? -0.388 -5.811 -19.595 1.00 80.38 98 LEU A C 1
ATOM 798 O O . LEU A 1 98 ? 0.287 -5.178 -20.410 1.00 80.38 98 LEU A O 1
ATOM 802 N N . PRO A 1 99 ? -1.061 -6.913 -19.983 1.00 81.56 99 PRO A N 1
ATOM 803 C CA . PRO A 1 99 ? -1.040 -7.396 -21.361 1.00 81.56 99 PRO A CA 1
ATOM 804 C C . PRO A 1 99 ? -1.723 -6.425 -22.326 1.00 81.56 99 PRO A C 1
ATOM 806 O O . PRO A 1 99 ? -1.301 -6.328 -23.475 1.00 81.56 99 PRO A O 1
ATOM 809 N N . LEU A 1 100 ? -2.725 -5.665 -21.870 1.00 78.25 100 LEU A N 1
ATOM 810 C CA . LEU A 1 100 ? -3.379 -4.639 -22.681 1.00 78.25 100 LEU A CA 1
ATOM 811 C C . LEU A 1 100 ? -2.402 -3.499 -23.016 1.00 78.25 100 LEU A C 1
ATOM 813 O O . LEU A 1 100 ? -2.309 -3.078 -24.167 1.00 78.25 100 LEU A O 1
ATOM 817 N N . VAL A 1 101 ? -1.623 -3.052 -22.025 1.00 78.50 101 VAL A N 1
ATOM 818 C CA . VAL A 1 101 ? -0.547 -2.063 -22.205 1.00 78.50 101 VAL A CA 1
ATOM 819 C C . VAL A 1 101 ? 0.514 -2.600 -23.172 1.00 78.50 101 VAL A C 1
ATOM 821 O O . VAL A 1 101 ? 0.894 -1.910 -24.118 1.00 78.50 101 VAL A O 1
ATOM 824 N N . LEU A 1 102 ? 0.965 -3.844 -22.977 1.00 81.12 102 LEU A N 1
ATOM 825 C CA . LEU A 1 102 ? 1.961 -4.483 -23.844 1.00 81.12 102 LEU A CA 1
ATOM 826 C C . LEU A 1 102 ? 1.465 -4.610 -25.288 1.00 81.12 102 LEU A C 1
ATOM 828 O O . LEU A 1 102 ? 2.217 -4.317 -26.213 1.00 81.12 102 LEU A O 1
ATOM 832 N N . LEU A 1 103 ? 0.198 -4.981 -25.489 1.00 80.25 103 LEU A N 1
ATOM 833 C CA . LEU A 1 103 ? -0.424 -5.076 -26.809 1.00 80.25 103 LEU A CA 1
ATOM 834 C C . LEU A 1 103 ? -0.434 -3.720 -27.529 1.00 80.25 103 LEU A C 1
ATOM 836 O O . LEU A 1 103 ? -0.135 -3.654 -28.720 1.00 80.25 103 LEU A O 1
ATOM 840 N N . VAL A 1 104 ? -0.730 -2.633 -26.809 1.00 76.75 104 VAL A N 1
ATOM 841 C CA . VAL A 1 104 ? -0.687 -1.267 -27.358 1.00 76.75 104 VAL A CA 1
ATOM 842 C C . VAL A 1 104 ? 0.735 -0.875 -27.765 1.00 76.75 104 VAL A C 1
ATOM 844 O O . VAL A 1 104 ? 0.909 -0.287 -28.831 1.00 76.75 104 VAL A O 1
ATOM 847 N N . ILE A 1 105 ? 1.745 -1.230 -26.964 1.00 77.25 105 ILE A N 1
ATOM 848 C CA . ILE A 1 105 ? 3.162 -0.946 -27.258 1.00 77.25 105 ILE A CA 1
ATOM 849 C C . ILE A 1 105 ? 3.667 -1.769 -28.455 1.00 77.25 105 ILE A C 1
ATOM 851 O O . ILE A 1 105 ? 4.396 -1.250 -29.296 1.00 77.25 105 ILE A O 1
ATOM 855 N N . LEU A 1 106 ? 3.280 -3.045 -28.545 1.00 78.81 106 LEU A N 1
ATOM 856 C CA . LEU A 1 106 ? 3.673 -3.973 -29.616 1.00 78.81 106 LEU A CA 1
ATOM 857 C C . LEU A 1 106 ? 2.935 -3.721 -30.938 1.00 78.81 106 LEU A C 1
ATOM 859 O O . LEU A 1 106 ? 3.356 -4.201 -31.993 1.00 78.81 106 LEU A O 1
ATOM 863 N N . SER A 1 107 ? 1.825 -2.987 -30.898 1.00 77.81 107 SER A N 1
ATOM 864 C CA . SER A 1 107 ? 1.071 -2.632 -32.091 1.00 77.81 107 SER A CA 1
ATOM 865 C C . SER A 1 107 ? 1.922 -1.755 -33.015 1.00 77.81 107 SER A C 1
ATOM 867 O O . SER A 1 107 ? 2.434 -0.717 -32.606 1.00 77.81 107 SER A O 1
ATOM 869 N N . LYS A 1 108 ? 1.996 -2.110 -34.306 1.00 74.06 108 LYS A N 1
ATOM 870 C CA . LYS A 1 108 ? 2.671 -1.330 -35.369 1.00 74.06 108 LYS A CA 1
ATOM 871 C C . LYS A 1 108 ? 1.907 -0.048 -35.746 1.00 74.06 108 LYS A C 1
ATOM 873 O O . LYS A 1 108 ? 1.720 0.260 -36.920 1.00 74.06 108 LYS A O 1
ATOM 878 N N . ARG A 1 109 ? 1.384 0.673 -34.756 1.00 74.25 109 ARG A N 1
ATOM 879 C CA . ARG A 1 109 ? 0.675 1.939 -34.951 1.00 74.25 109 ARG A CA 1
ATOM 880 C C . ARG A 1 109 ? 1.686 3.084 -34.933 1.00 74.25 109 ARG A C 1
ATOM 882 O O . ARG A 1 109 ? 2.798 2.928 -34.440 1.00 74.25 109 ARG A O 1
ATOM 889 N N . SER A 1 110 ? 1.307 4.238 -35.483 1.00 82.00 110 SER A N 1
ATOM 890 C CA . SER A 1 110 ? 2.151 5.436 -35.421 1.00 82.00 110 SER A CA 1
ATOM 891 C C . SER A 1 110 ? 2.572 5.726 -33.975 1.00 82.00 110 SER A C 1
ATOM 893 O O . SER A 1 110 ? 1.737 5.670 -33.069 1.00 82.00 110 SER A O 1
ATOM 895 N N . PHE A 1 111 ? 3.853 6.055 -33.779 1.00 80.19 111 PHE A N 1
ATOM 896 C CA . PHE A 1 111 ? 4.469 6.334 -32.477 1.00 80.19 111 PHE A CA 1
ATOM 897 C C . PHE A 1 111 ? 3.664 7.343 -31.649 1.00 80.19 111 PHE A C 1
ATOM 899 O O . PHE A 1 111 ? 3.456 7.146 -30.454 1.00 80.19 111 PHE A O 1
ATOM 906 N N . VAL A 1 112 ? 3.131 8.377 -32.308 1.00 83.19 112 VAL A N 1
ATOM 907 C CA . VAL A 1 112 ? 2.292 9.403 -31.674 1.00 83.19 112 VAL A CA 1
ATOM 908 C C . VAL A 1 112 ? 1.039 8.783 -31.055 1.00 83.19 112 VAL A C 1
ATOM 910 O O . VAL A 1 112 ? 0.692 9.091 -29.923 1.00 83.19 112 VAL A O 1
ATOM 913 N N . VAL A 1 113 ? 0.390 7.853 -31.757 1.00 83.00 113 VAL A N 1
ATOM 914 C CA . VAL A 1 113 ? -0.849 7.228 -31.280 1.00 83.00 113 VAL A CA 1
ATOM 915 C C . VAL A 1 113 ? -0.582 6.271 -30.119 1.00 83.00 113 VAL A C 1
ATOM 917 O O . VAL A 1 113 ? -1.359 6.239 -29.167 1.00 83.00 113 VAL A O 1
ATOM 920 N N . VAL A 1 114 ? 0.523 5.521 -30.166 1.00 83.25 114 VAL A N 1
ATOM 921 C CA . VAL A 1 114 ? 0.945 4.648 -29.057 1.00 83.25 114 VAL A CA 1
ATOM 922 C C . VAL A 1 114 ? 1.248 5.478 -27.809 1.00 83.25 114 VAL A C 1
ATOM 924 O O . VAL A 1 114 ? 0.777 5.136 -26.726 1.00 83.25 114 VAL A O 1
ATOM 927 N N . LEU A 1 115 ? 1.954 6.604 -27.959 1.00 82.69 115 LEU A N 1
ATOM 928 C CA . LEU A 1 115 ? 2.228 7.534 -26.862 1.00 82.69 115 LEU A CA 1
ATOM 929 C C . LEU A 1 115 ? 0.949 8.116 -26.261 1.00 82.69 115 LEU A C 1
ATOM 931 O O . LEU A 1 115 ? 0.783 8.078 -25.045 1.00 82.69 115 LEU A O 1
ATOM 935 N N . THR A 1 116 ? 0.033 8.630 -27.086 1.00 85.06 116 THR A N 1
ATOM 936 C CA . THR A 1 116 ? -1.215 9.227 -26.589 1.00 85.06 116 THR A CA 1
ATOM 937 C C . THR A 1 116 ? -2.052 8.205 -25.822 1.00 85.06 116 THR A C 1
ATOM 939 O O . THR A 1 116 ? -2.489 8.489 -24.709 1.00 85.06 116 THR A O 1
ATOM 942 N N . ILE A 1 117 ? -2.237 7.001 -26.373 1.00 84.19 117 ILE A N 1
ATOM 943 C CA . ILE A 1 117 ? -2.996 5.933 -25.705 1.00 84.19 117 ILE A CA 1
ATOM 944 C C . ILE A 1 117 ? -2.283 5.489 -24.423 1.00 84.19 117 ILE A C 1
ATOM 946 O O . ILE A 1 117 ? -2.934 5.319 -23.395 1.00 84.19 117 ILE A O 1
ATOM 950 N N . GLY A 1 118 ? -0.956 5.349 -24.461 1.00 82.44 118 GLY A N 1
ATOM 951 C CA . GLY A 1 118 ? -0.151 4.984 -23.298 1.00 82.44 118 GLY A CA 1
ATOM 952 C C . GLY A 1 118 ? -0.301 5.980 -22.149 1.00 82.44 118 GLY A C 1
ATOM 953 O O . GLY A 1 118 ? -0.572 5.569 -21.025 1.00 82.44 118 GLY A O 1
ATOM 954 N N . ILE A 1 119 ? -0.205 7.284 -22.424 1.00 85.00 119 ILE A N 1
ATOM 955 C CA . ILE A 1 119 ? -0.364 8.338 -21.408 1.00 85.00 119 ILE A CA 1
ATOM 956 C C . ILE A 1 119 ? -1.762 8.290 -20.784 1.00 85.00 119 ILE A C 1
ATOM 958 O O . ILE A 1 119 ? -1.884 8.310 -19.561 1.00 85.00 119 ILE A O 1
ATOM 962 N N . VAL A 1 120 ? -2.814 8.186 -21.602 1.00 87.19 120 VAL A N 1
ATOM 963 C CA . VAL A 1 120 ? -4.199 8.105 -21.107 1.00 87.19 120 VAL A CA 1
ATOM 964 C C . VAL A 1 120 ? -4.394 6.873 -20.223 1.00 87.19 120 VAL A C 1
ATOM 966 O O . VAL A 1 120 ? -4.990 6.970 -19.152 1.00 87.19 120 VAL A O 1
ATOM 969 N N . LEU A 1 121 ? -3.859 5.725 -20.639 1.00 83.31 121 LEU A N 1
ATOM 970 C CA . LEU A 1 121 ? -3.976 4.474 -19.897 1.00 83.31 121 LEU A CA 1
ATOM 971 C C . LEU A 1 121 ? -3.218 4.526 -18.563 1.00 83.31 121 LEU A C 1
ATOM 973 O O . LEU A 1 121 ? -3.732 4.056 -17.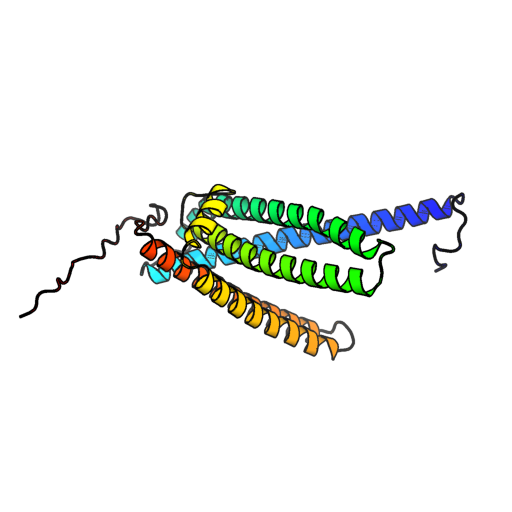550 1.00 83.31 121 LEU A O 1
ATOM 977 N N . VAL A 1 122 ? -2.036 5.148 -18.541 1.00 81.31 122 VAL A N 1
ATOM 978 C CA . VAL A 1 122 ? -1.256 5.374 -17.315 1.00 81.31 122 VAL A CA 1
ATOM 979 C C . VAL A 1 122 ? -1.995 6.307 -16.359 1.00 81.31 122 VAL A C 1
ATOM 981 O O . VAL A 1 122 ? -2.114 5.987 -15.179 1.00 81.31 122 VAL A O 1
ATOM 984 N N . LEU A 1 123 ? -2.538 7.426 -16.845 1.00 85.06 123 LEU A N 1
ATOM 985 C CA . LEU A 1 123 ? -3.326 8.344 -16.017 1.00 85.06 123 LEU A CA 1
ATOM 986 C C . LEU A 1 123 ? -4.551 7.646 -15.419 1.00 85.06 123 LEU A C 1
ATOM 988 O O . LEU A 1 123 ? -4.804 7.762 -14.221 1.00 85.06 123 LEU A O 1
ATOM 992 N N . LEU A 1 124 ? -5.266 6.865 -16.230 1.00 84.38 124 LEU A N 1
ATOM 993 C CA . LEU A 1 124 ? -6.408 6.085 -15.767 1.00 84.38 124 LEU A CA 1
ATOM 994 C C . LEU A 1 124 ? -5.994 5.067 -14.696 1.00 84.38 124 LEU A C 1
ATOM 996 O O . LEU A 1 124 ? -6.656 4.964 -13.665 1.00 84.38 124 LEU A O 1
ATOM 1000 N N . ALA A 1 125 ? -4.882 4.357 -14.901 1.00 80.56 125 ALA A N 1
ATOM 1001 C CA . ALA A 1 125 ? -4.348 3.411 -13.928 1.00 80.56 125 ALA A CA 1
ATOM 1002 C C . ALA A 1 125 ? -3.975 4.095 -12.603 1.00 80.56 125 ALA A C 1
ATOM 1004 O O . ALA A 1 125 ? -4.287 3.563 -11.540 1.00 80.56 125 ALA A O 1
ATOM 1005 N N . ILE A 1 126 ? -3.376 5.291 -12.647 1.00 79.81 126 ILE A N 1
ATOM 1006 C CA . ILE A 1 126 ? -3.052 6.078 -11.448 1.00 79.81 126 ILE A CA 1
ATOM 1007 C C . ILE A 1 126 ? -4.330 6.467 -10.698 1.00 79.81 126 ILE A C 1
ATOM 1009 O O . ILE A 1 126 ? -4.423 6.236 -9.492 1.00 79.81 126 ILE A O 1
ATOM 1013 N N . CYS A 1 127 ? -5.333 7.012 -11.395 1.00 81.94 127 CYS A N 1
ATOM 1014 C CA . CYS A 1 127 ? -6.605 7.401 -10.783 1.00 81.94 127 CYS A CA 1
ATOM 1015 C C . CYS A 1 127 ? -7.326 6.206 -10.145 1.00 81.94 127 CYS A C 1
ATOM 1017 O O . CYS A 1 127 ? -7.802 6.301 -9.012 1.00 81.94 127 CYS A O 1
ATOM 1019 N N . LEU A 1 128 ? -7.373 5.070 -10.848 1.00 83.50 128 LEU A N 1
ATOM 1020 C CA . LEU A 1 128 ? -7.955 3.835 -10.327 1.00 83.50 128 LEU A CA 1
ATOM 1021 C C . LEU A 1 128 ? -7.195 3.344 -9.095 1.00 83.50 128 LEU A C 1
ATOM 1023 O O . LEU A 1 128 ? -7.822 3.021 -8.091 1.00 83.50 128 LEU A O 1
ATOM 1027 N N . ASN A 1 129 ? -5.862 3.340 -9.136 1.00 78.50 129 ASN A N 1
ATOM 1028 C CA . ASN A 1 129 ? -5.038 2.891 -8.019 1.00 78.50 129 ASN A CA 1
ATOM 1029 C C . ASN A 1 129 ? -5.205 3.780 -6.778 1.00 78.50 129 ASN A C 1
ATOM 1031 O O . ASN A 1 129 ? -5.268 3.269 -5.664 1.00 78.50 129 ASN A O 1
ATOM 1035 N N . MET A 1 130 ? -5.341 5.099 -6.950 1.00 80.06 130 MET A N 1
ATOM 1036 C CA . MET A 1 130 ? -5.646 6.009 -5.838 1.00 80.06 130 MET A CA 1
ATOM 1037 C C . MET A 1 130 ? -7.011 5.703 -5.211 1.00 80.06 130 MET A C 1
ATOM 1039 O O . MET A 1 130 ? -7.118 5.617 -3.988 1.00 80.06 130 MET A O 1
ATOM 1043 N N . TYR A 1 131 ? -8.044 5.495 -6.033 1.00 83.69 131 TYR A N 1
ATOM 1044 C CA . TYR A 1 131 ? -9.374 5.130 -5.541 1.00 83.69 131 TYR A CA 1
ATOM 1045 C C . TYR A 1 131 ? -9.377 3.771 -4.830 1.00 83.69 131 TYR A C 1
ATOM 1047 O O . TYR A 1 131 ? -9.951 3.633 -3.752 1.00 83.69 131 TYR A O 1
ATOM 1055 N N . LEU A 1 132 ? -8.695 2.777 -5.396 1.00 82.06 132 LEU A N 1
ATOM 1056 C CA . LEU A 1 132 ? -8.531 1.464 -4.779 1.00 82.06 132 LEU A CA 1
ATOM 1057 C C . LEU A 1 132 ? -7.789 1.571 -3.445 1.00 82.06 132 LEU A C 1
ATOM 1059 O O . LEU A 1 132 ? -8.286 1.059 -2.452 1.00 82.06 132 LEU A O 1
ATOM 1063 N N . SER A 1 133 ? -6.681 2.314 -3.382 1.00 81.38 133 SER A N 1
ATOM 1064 C CA . SER A 1 133 ? -5.909 2.546 -2.152 1.00 81.38 133 SER A CA 1
ATOM 1065 C C . SER A 1 133 ? -6.764 3.139 -1.026 1.00 81.38 133 SER A C 1
ATOM 1067 O O . SER A 1 133 ? -6.679 2.698 0.120 1.00 81.38 133 SER A O 1
ATOM 1069 N N . LEU A 1 134 ? -7.626 4.105 -1.351 1.00 84.50 134 LEU A N 1
ATOM 1070 C CA . LEU A 1 134 ? -8.592 4.686 -0.415 1.00 84.50 134 LEU A CA 1
ATOM 1071 C C . LEU A 1 134 ? -9.559 3.652 0.146 1.00 84.50 134 LEU A C 1
ATOM 1073 O O . LEU A 1 134 ? -9.706 3.520 1.362 1.00 84.50 134 LEU A O 1
ATOM 1077 N N . VAL A 1 135 ? -10.221 2.929 -0.759 1.00 86.25 135 VAL A N 1
ATOM 1078 C CA . VAL A 1 135 ? -11.188 1.896 -0.394 1.00 86.25 135 VAL A CA 1
ATOM 1079 C C . VAL A 1 135 ? -10.490 0.837 0.449 1.00 86.25 135 VAL A C 1
ATOM 1081 O O . VAL A 1 135 ? -11.018 0.460 1.486 1.00 86.25 135 VAL A O 1
ATOM 1084 N N . TRP A 1 136 ? -9.286 0.403 0.075 1.00 85.94 136 TRP A N 1
ATOM 1085 C CA . TRP A 1 136 ? -8.511 -0.607 0.793 1.00 85.94 136 TRP A CA 1
ATOM 1086 C C . TRP A 1 136 ? -8.196 -0.196 2.227 1.00 85.94 136 TRP A C 1
ATOM 1088 O O . TRP A 1 136 ? -8.443 -0.982 3.140 1.00 85.94 136 TRP A O 1
ATOM 1098 N N . MET A 1 137 ? -7.712 1.029 2.446 1.00 82.62 137 MET A N 1
ATOM 1099 C CA . MET A 1 137 ? -7.405 1.508 3.797 1.00 82.62 137 MET A CA 1
ATOM 1100 C C . MET A 1 137 ? -8.663 1.570 4.668 1.00 82.62 137 MET A C 1
ATOM 1102 O O . MET A 1 137 ? -8.654 1.075 5.794 1.00 82.62 137 MET A O 1
ATOM 1106 N N . LEU A 1 138 ? -9.776 2.074 4.129 1.00 84.69 138 LEU A N 1
ATOM 1107 C CA . LEU A 1 138 ? -11.059 2.085 4.839 1.00 84.69 138 LEU A CA 1
ATOM 1108 C C . LEU A 1 138 ? -11.634 0.683 5.066 1.00 84.69 138 LEU A C 1
ATOM 1110 O O . LEU A 1 138 ? -12.261 0.436 6.091 1.00 84.69 138 LEU A O 1
ATOM 1114 N N . SER A 1 139 ? -11.395 -0.251 4.150 1.00 84.50 139 SER A N 1
ATOM 1115 C CA . SER A 1 139 ? -11.814 -1.654 4.278 1.00 84.50 139 SER A CA 1
ATOM 1116 C C . SER A 1 139 ? -11.045 -2.371 5.384 1.00 84.50 139 SER A C 1
ATOM 1118 O O . SER A 1 139 ? -11.600 -3.179 6.119 1.00 84.50 139 SER A O 1
ATOM 1120 N N . ILE A 1 140 ? -9.752 -2.071 5.529 1.00 79.81 140 ILE A N 1
ATOM 1121 C CA . ILE A 1 140 ? -8.953 -2.597 6.636 1.00 79.81 140 ILE A CA 1
ATOM 1122 C C . ILE A 1 140 ? -9.474 -2.013 7.948 1.00 79.81 140 ILE A C 1
ATOM 1124 O O . ILE A 1 140 ? -9.787 -2.784 8.847 1.00 79.81 140 ILE A O 1
ATOM 1128 N N . VAL A 1 141 ? -9.646 -0.687 8.034 1.00 81.00 141 VAL A N 1
ATOM 1129 C CA . VAL A 1 141 ? -10.164 -0.002 9.234 1.00 81.00 141 VAL A CA 1
ATOM 1130 C C . VAL A 1 141 ? -11.548 -0.523 9.640 1.00 81.00 141 VAL A C 1
ATOM 1132 O O . VAL A 1 141 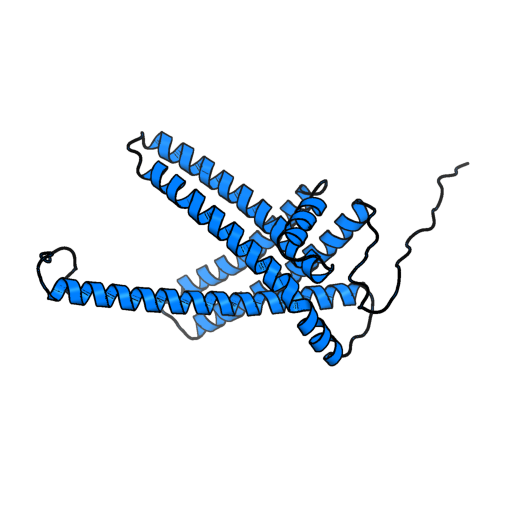? -11.740 -0.879 10.799 1.00 81.00 141 VAL A O 1
ATOM 1135 N N . THR A 1 142 ? -12.487 -0.642 8.698 1.00 81.75 142 THR A N 1
ATOM 1136 C CA . THR A 1 142 ? -13.817 -1.241 8.938 1.00 81.75 142 THR A CA 1
ATOM 1137 C C . THR A 1 142 ? -13.705 -2.687 9.406 1.00 81.75 142 THR A C 1
ATOM 1139 O O . THR A 1 142 ? -14.375 -3.062 10.355 1.00 81.75 142 THR A O 1
ATOM 1142 N N . SER A 1 143 ? -12.821 -3.493 8.812 1.00 81.06 143 SER A N 1
ATOM 1143 C CA . SER A 1 143 ? -12.623 -4.887 9.224 1.00 81.06 143 SER A CA 1
ATOM 1144 C C . SER A 1 143 ? -11.993 -5.038 10.614 1.00 81.06 143 SER A C 1
ATOM 1146 O O . SER A 1 143 ? -12.166 -6.076 11.253 1.00 81.06 143 SER A O 1
ATOM 1148 N N . VAL A 1 144 ? -11.257 -4.025 11.090 1.00 74.50 144 VAL A N 1
ATOM 1149 C CA . VAL A 1 144 ? -10.764 -3.975 12.476 1.00 74.50 144 VAL A CA 1
ATOM 1150 C C . VAL A 1 144 ? -11.876 -3.569 13.442 1.00 74.50 144 VAL A C 1
ATOM 1152 O O . VAL A 1 144 ? -11.964 -4.120 14.535 1.00 74.50 144 VAL A O 1
ATOM 1155 N N . LEU A 1 145 ? -12.678 -2.569 13.067 1.00 70.69 145 LEU A N 1
ATOM 1156 C CA . LEU A 1 145 ? -13.633 -1.914 13.965 1.00 70.69 145 LEU A CA 1
ATOM 1157 C C . LEU A 1 145 ? -15.015 -2.577 13.988 1.00 70.69 145 LEU A C 1
ATOM 1159 O O . LEU A 1 145 ? -15.759 -2.386 14.948 1.00 70.69 145 LEU A O 1
ATOM 1163 N N . GLU A 1 146 ? -15.365 -3.337 12.958 1.00 73.62 146 GLU A N 1
ATOM 1164 C CA . GLU A 1 146 ? -16.673 -3.961 12.784 1.00 73.62 146 GLU A CA 1
ATOM 116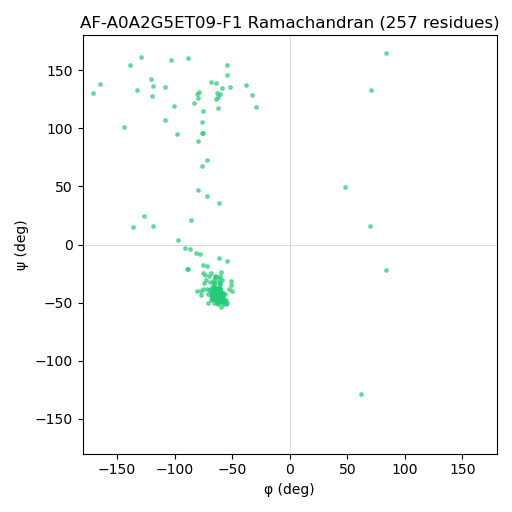5 C C . GLU A 1 146 ? -16.541 -5.457 12.477 1.00 73.62 146 GLU A C 1
ATOM 1167 O O . GLU A 1 146 ? -15.509 -5.935 12.003 1.00 73.62 146 GLU A O 1
ATOM 1172 N N . ASP A 1 147 ? -17.623 -6.212 12.679 1.00 71.88 147 ASP A N 1
ATOM 1173 C CA . ASP A 1 147 ? -17.681 -7.644 12.354 1.00 71.88 147 ASP A CA 1
ATOM 1174 C C . ASP A 1 147 ? -17.932 -7.887 10.850 1.00 71.88 147 ASP A C 1
ATOM 1176 O O . ASP A 1 147 ? -18.813 -8.638 10.442 1.00 71.88 147 ASP A O 1
ATOM 1180 N N . SER A 1 148 ? -17.186 -7.179 9.998 1.00 74.81 148 SER A N 1
ATOM 1181 C CA . SER A 1 148 ? -17.221 -7.306 8.537 1.00 74.81 148 SER A CA 1
ATOM 1182 C C . SER A 1 148 ? -15.854 -7.749 8.017 1.00 74.81 148 SER A C 1
ATOM 1184 O O . SER A 1 148 ? -14.810 -7.246 8.437 1.00 74.81 148 SER A O 1
ATOM 1186 N N . TYR A 1 149 ? -15.832 -8.703 7.085 1.00 77.00 149 TYR A N 1
ATOM 1187 C CA . TYR A 1 149 ? -14.592 -9.286 6.564 1.00 77.00 149 TYR A CA 1
ATOM 1188 C C . TYR A 1 149 ? -14.633 -9.491 5.048 1.00 77.00 149 TYR A C 1
ATOM 1190 O O . TYR A 1 149 ? -15.694 -9.622 4.434 1.00 77.00 149 TYR A O 1
ATOM 1198 N N . GLY A 1 150 ? -13.454 -9.508 4.422 1.00 79.69 150 GLY A N 1
ATOM 1199 C CA . GLY A 1 150 ? -13.310 -9.798 2.998 1.00 79.69 150 GLY A CA 1
ATOM 1200 C C . GLY A 1 150 ? -14.028 -8.785 2.105 1.00 79.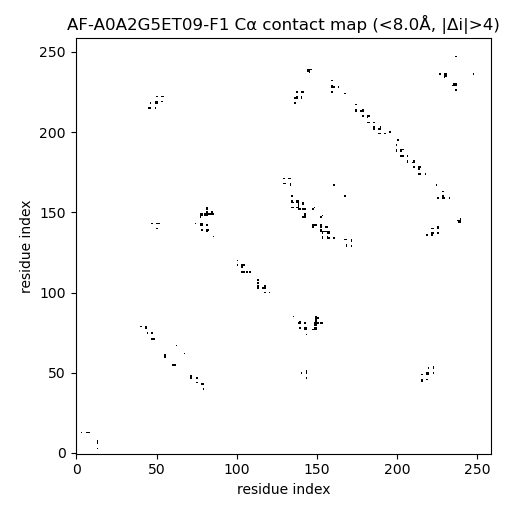69 150 GLY A C 1
ATOM 1201 O O . GLY A 1 150 ? -13.852 -7.573 2.239 1.00 79.69 150 GLY A O 1
ATOM 1202 N N . LEU A 1 151 ? -14.851 -9.294 1.185 1.00 81.00 151 LEU A N 1
ATOM 1203 C CA . LEU A 1 151 ? -15.626 -8.475 0.247 1.00 81.00 151 LEU A CA 1
ATOM 1204 C C . LEU A 1 151 ? -16.672 -7.590 0.936 1.00 81.00 151 LEU A C 1
ATOM 1206 O O . LEU A 1 151 ? -16.984 -6.518 0.423 1.00 81.00 151 LEU A O 1
ATOM 1210 N N . GLN A 1 152 ? -17.190 -8.004 2.095 1.00 82.75 152 GLN A N 1
ATOM 1211 C CA . GLN A 1 152 ? -18.172 -7.213 2.837 1.00 82.75 152 GLN A CA 1
ATOM 1212 C C . GLN A 1 152 ? -17.538 -5.935 3.395 1.00 82.75 152 GLN A C 1
ATOM 1214 O O . GLN A 1 152 ? -18.095 -4.852 3.229 1.00 82.75 152 GLN A O 1
ATOM 1219 N N . ALA A 1 153 ? -16.335 -6.045 3.967 1.00 82.81 153 ALA A N 1
ATOM 1220 C CA . ALA A 1 153 ? -15.562 -4.889 4.424 1.00 82.81 153 ALA A CA 1
ATOM 1221 C C . ALA A 1 153 ? -15.174 -3.965 3.256 1.00 82.81 153 ALA A C 1
ATOM 1223 O O . ALA A 1 153 ? -15.250 -2.746 3.379 1.00 82.81 153 ALA A O 1
ATOM 1224 N N . LEU A 1 154 ? -14.841 -4.542 2.094 1.00 84.25 154 LEU A N 1
ATOM 1225 C CA . LEU A 1 154 ? -14.593 -3.800 0.851 1.00 84.25 154 LEU A CA 1
ATOM 1226 C C . LEU A 1 154 ? -15.802 -2.992 0.376 1.00 84.25 154 LEU A C 1
ATOM 1228 O O . LEU A 1 154 ? -15.676 -1.802 0.078 1.00 84.25 154 LEU A O 1
ATOM 1232 N N . GLY A 1 155 ? -16.975 -3.624 0.326 1.00 84.31 155 GLY A N 1
ATOM 1233 C CA . GLY A 1 155 ? -18.222 -2.954 -0.032 1.00 84.31 155 GLY A CA 1
ATOM 1234 C C . GLY A 1 155 ? -18.545 -1.815 0.931 1.00 84.31 155 GLY A C 1
ATOM 1235 O O . GLY A 1 155 ? -18.855 -0.708 0.492 1.00 84.31 155 GLY A O 1
ATOM 1236 N N . LYS A 1 156 ? -18.377 -2.055 2.234 1.00 84.00 156 LYS A N 1
ATOM 1237 C CA . LYS A 1 156 ? -18.669 -1.066 3.273 1.00 84.00 156 LYS A CA 1
ATOM 1238 C C . LYS A 1 156 ? -17.676 0.100 3.280 1.00 84.00 156 LYS A C 1
ATOM 1240 O O . LYS A 1 156 ? -18.080 1.255 3.373 1.00 84.00 156 LYS A O 1
ATOM 1245 N N . GLY A 1 157 ? -16.388 -0.165 3.065 1.00 83.44 157 GLY A N 1
ATOM 1246 C CA . GLY A 1 157 ? -15.384 0.880 2.857 1.00 83.44 157 GLY A CA 1
ATOM 1247 C C . GLY A 1 157 ? -15.720 1.776 1.658 1.00 83.44 157 GLY A C 1
ATOM 1248 O O . GLY A 1 157 ? -15.631 2.999 1.753 1.00 83.44 157 GLY A O 1
ATOM 1249 N N . ALA A 1 158 ? -16.167 1.187 0.544 1.00 85.88 158 ALA A N 1
ATOM 1250 C CA . ALA A 1 158 ? -16.596 1.934 -0.640 1.00 85.88 158 ALA A CA 1
ATOM 1251 C C . ALA A 1 158 ? -17.900 2.725 -0.422 1.00 85.88 158 ALA A C 1
ATOM 1253 O O . ALA A 1 158 ? -18.077 3.794 -1.014 1.00 85.88 158 ALA A O 1
ATOM 1254 N N . GLU A 1 159 ? -18.800 2.215 0.416 1.00 86.56 159 GLU A N 1
ATOM 1255 C CA . GLU A 1 159 ? -20.029 2.891 0.827 1.00 86.56 159 GLU A CA 1
ATOM 1256 C C . GLU A 1 159 ? -19.747 4.133 1.669 1.00 86.56 159 GLU A C 1
ATOM 1258 O O . GLU A 1 159 ? -20.242 5.201 1.326 1.00 86.56 159 GLU A O 1
ATOM 1263 N N . LEU A 1 160 ? -18.867 4.038 2.667 1.00 82.56 160 LEU A N 1
ATOM 1264 C CA . LEU A 1 160 ? -18.473 5.176 3.509 1.00 82.56 160 LEU A CA 1
ATOM 1265 C C . LEU A 1 160 ? -17.827 6.318 2.714 1.00 82.56 160 LEU A C 1
ATOM 1267 O O . LEU A 1 160 ? -17.912 7.484 3.093 1.00 82.56 160 LEU A O 1
ATOM 1271 N N . LEU A 1 161 ? -17.200 5.997 1.581 1.00 84.44 161 LEU A N 1
ATOM 1272 C CA . LEU A 1 161 ? -16.653 6.983 0.650 1.00 84.44 161 LEU A CA 1
ATOM 1273 C C . LEU A 1 161 ? -17.736 7.749 -0.127 1.00 84.44 161 LEU A C 1
ATOM 1275 O O . LEU A 1 161 ? -17.429 8.802 -0.698 1.00 84.44 161 LEU A O 1
ATOM 1279 N N . LYS A 1 162 ? -18.981 7.259 -0.208 1.00 82.44 162 LYS A N 1
ATOM 1280 C CA . LYS A 1 162 ? -20.070 7.977 -0.889 1.00 82.44 162 LYS A CA 1
ATOM 1281 C C . LYS A 1 162 ? -20.287 9.322 -0.181 1.00 82.44 162 LYS A C 1
ATOM 1283 O O . LYS A 1 162 ? -20.345 9.413 1.034 1.00 82.44 162 LYS A O 1
ATOM 1288 N N . GLY A 1 163 ? -20.317 10.407 -0.954 1.00 77.19 163 GLY A N 1
ATOM 1289 C CA . GLY A 1 163 ? -20.490 11.766 -0.423 1.00 77.19 163 GLY A CA 1
ATOM 1290 C C . GLY A 1 163 ? -19.221 12.467 0.091 1.00 77.19 163 GLY A C 1
ATOM 1291 O O . GLY A 1 163 ? -19.187 13.692 0.062 1.00 77.19 163 GLY A O 1
ATOM 1292 N N . ARG A 1 164 ? -18.144 11.751 0.464 1.00 82.88 164 ARG A N 1
ATOM 1293 C CA . ARG A 1 164 ? -16.885 12.360 0.976 1.00 82.88 164 ARG A CA 1
ATOM 1294 C C . ARG A 1 164 ? -15.608 11.931 0.236 1.00 82.88 164 ARG A C 1
ATOM 1296 O O . ARG A 1 164 ? -14.501 12.045 0.762 1.00 82.88 164 ARG A O 1
ATOM 1303 N N . LYS A 1 165 ? -15.737 11.501 -1.026 1.00 83.19 165 LYS A N 1
ATOM 1304 C CA . LYS A 1 165 ? -14.612 11.037 -1.871 1.00 83.19 165 LYS A CA 1
ATOM 1305 C C . LYS A 1 165 ? -13.449 12.030 -1.957 1.00 83.19 165 LYS A C 1
ATOM 1307 O O . LYS A 1 165 ? -12.302 11.602 -1.957 1.00 83.19 165 LYS A O 1
ATOM 1312 N N . LEU A 1 166 ? -13.736 13.334 -2.029 1.00 84.50 166 LEU A N 1
ATOM 1313 C CA . LEU A 1 166 ? -12.707 14.373 -2.153 1.00 84.50 166 LEU A CA 1
ATOM 1314 C C . LEU A 1 166 ? -11.829 14.477 -0.903 1.00 84.50 166 LEU A C 1
ATOM 1316 O O . LEU A 1 166 ? -10.613 14.574 -1.029 1.00 84.50 166 LEU A O 1
ATOM 1320 N N . VAL A 1 167 ? -12.427 14.413 0.290 1.00 85.69 167 VAL A N 1
ATOM 1321 C CA . VAL A 1 167 ? -11.687 14.494 1.560 1.00 85.69 167 VAL A CA 1
ATOM 1322 C C . VAL A 1 167 ? -10.766 13.288 1.706 1.00 85.69 167 VAL A C 1
ATOM 1324 O O . VAL A 1 167 ? -9.576 13.456 1.964 1.00 85.69 167 VAL A O 1
ATOM 1327 N N . GLY A 1 168 ? -11.294 12.088 1.438 1.00 84.50 168 GLY A N 1
ATOM 1328 C CA . GLY A 1 168 ? -10.483 10.875 1.387 1.00 84.50 168 GLY A CA 1
ATOM 1329 C C . GLY A 1 168 ? -9.337 11.026 0.388 1.00 84.50 168 GLY A C 1
ATOM 1330 O O . GLY A 1 168 ? -8.178 10.845 0.746 1.00 84.50 168 GLY A O 1
ATOM 1331 N N . PHE A 1 169 ? -9.632 11.436 -0.847 1.00 85.25 169 PHE A N 1
ATOM 1332 C CA . PHE A 1 169 ? -8.624 11.608 -1.894 1.00 85.25 169 PHE A CA 1
ATOM 1333 C C . PHE A 1 169 ? -7.488 12.546 -1.494 1.00 85.25 169 PHE A C 1
ATOM 1335 O O . PHE A 1 169 ? -6.322 12.178 -1.630 1.00 85.25 169 PHE A O 1
ATOM 1342 N N . VAL A 1 170 ? -7.809 13.718 -0.946 1.00 87.69 170 VAL A N 1
ATOM 1343 C CA . VAL A 1 170 ? -6.801 14.658 -0.443 1.00 87.69 170 VAL A CA 1
ATOM 1344 C C . VAL A 1 170 ? -5.964 14.013 0.664 1.00 87.69 170 VAL A C 1
ATOM 1346 O O . VAL A 1 170 ? -4.738 14.112 0.625 1.00 87.69 170 VAL A O 1
ATOM 1349 N N . LEU A 1 171 ? -6.592 13.286 1.596 1.00 87.19 171 LEU A N 1
ATOM 1350 C CA . LEU A 1 171 ? -5.887 12.578 2.664 1.00 87.19 171 LEU A CA 1
ATOM 1351 C C . LEU A 1 171 ? -4.888 11.549 2.108 1.00 87.19 171 LEU A C 1
ATOM 1353 O O . LEU A 1 171 ? -3.719 11.555 2.493 1.00 87.19 171 LEU A O 1
ATOM 1357 N N . THR A 1 172 ? -5.305 10.700 1.165 1.00 86.50 172 THR A N 1
ATOM 1358 C CA . THR A 1 172 ? -4.410 9.706 0.548 1.00 86.50 172 THR A CA 1
ATOM 1359 C C . THR A 1 172 ? -3.282 10.350 -0.238 1.00 86.50 172 THR A C 1
ATOM 1361 O O . THR A 1 172 ? -2.150 9.877 -0.156 1.00 86.50 172 THR A O 1
ATOM 1364 N N . VAL A 1 173 ? -3.558 11.429 -0.974 1.00 86.88 173 VAL A N 1
ATOM 1365 C CA . VAL A 1 173 ? -2.533 12.151 -1.738 1.00 86.88 173 VAL A CA 1
ATOM 1366 C C . VAL A 1 173 ? -1.484 12.752 -0.804 1.00 86.88 173 VAL A C 1
ATOM 1368 O O . VAL A 1 173 ? -0.293 12.571 -1.045 1.00 86.88 173 VAL A O 1
ATOM 1371 N N . ILE A 1 174 ? -1.896 13.398 0.291 1.00 88.81 174 ILE A N 1
ATOM 1372 C CA . ILE A 1 174 ? -0.968 13.968 1.281 1.00 88.81 174 ILE A CA 1
ATOM 1373 C C . ILE A 1 174 ? -0.087 12.872 1.892 1.00 88.81 174 ILE A C 1
ATOM 1375 O O . ILE A 1 174 ? 1.135 13.024 1.943 1.00 88.81 174 ILE A O 1
ATOM 1379 N N . LEU A 1 175 ? -0.682 11.750 2.306 1.00 86.06 175 LEU A N 1
ATOM 1380 C CA . LEU A 1 175 ? 0.061 10.627 2.883 1.00 86.06 175 LEU A CA 1
ATOM 1381 C C . LEU A 1 175 ? 1.036 10.004 1.874 1.00 86.06 175 LEU A C 1
ATOM 1383 O O . LEU A 1 175 ? 2.189 9.744 2.219 1.00 86.06 175 LEU A O 1
ATOM 1387 N N . MET A 1 176 ? 0.614 9.821 0.617 1.00 86.25 176 MET A N 1
ATOM 1388 C CA . MET A 1 176 ? 1.492 9.331 -0.452 1.00 86.25 176 MET A CA 1
ATOM 1389 C C . MET A 1 176 ? 2.663 10.274 -0.710 1.00 86.25 176 MET A C 1
ATOM 1391 O O . MET A 1 176 ? 3.788 9.804 -0.858 1.00 86.25 176 MET A O 1
ATOM 1395 N N . ILE A 1 177 ? 2.423 11.586 -0.765 1.00 88.25 177 ILE A N 1
ATOM 1396 C CA . ILE A 1 177 ? 3.483 12.578 -0.975 1.00 88.25 177 ILE A CA 1
ATOM 1397 C C . ILE A 1 177 ? 4.479 12.525 0.183 1.00 88.25 177 ILE A C 1
ATOM 1399 O O . ILE A 1 177 ? 5.683 12.488 -0.057 1.00 88.25 177 ILE A O 1
ATOM 1403 N N . LEU A 1 178 ? 3.998 12.460 1.427 1.00 88.88 178 LEU A N 1
ATOM 1404 C CA . LEU A 1 178 ? 4.858 12.435 2.608 1.00 88.88 178 LEU A CA 1
ATOM 1405 C C . LEU A 1 178 ? 5.765 11.194 2.623 1.00 88.88 178 LEU A C 1
ATOM 1407 O O . LEU A 1 178 ? 6.983 11.319 2.752 1.00 88.88 178 LEU A O 1
ATOM 1411 N N . VAL A 1 179 ? 5.194 10.007 2.397 1.00 86.44 179 VAL A N 1
ATOM 1412 C CA . VAL A 1 179 ? 5.954 8.751 2.268 1.00 86.44 179 VAL A CA 1
ATOM 1413 C C . VAL A 1 179 ? 6.884 8.788 1.050 1.00 86.44 179 VAL A C 1
ATOM 1415 O O . VAL A 1 179 ? 8.033 8.348 1.121 1.00 86.44 179 VAL A O 1
ATOM 1418 N N . GLY A 1 180 ? 6.421 9.341 -0.070 1.00 86.38 180 GLY A N 1
ATOM 1419 C CA . GLY A 1 180 ? 7.190 9.477 -1.303 1.00 86.38 180 GLY A CA 1
ATOM 1420 C C . GLY A 1 180 ? 8.441 10.334 -1.122 1.00 86.38 180 GLY A C 1
ATOM 1421 O O . GLY A 1 180 ? 9.524 9.915 -1.523 1.00 86.38 180 GLY A O 1
ATOM 1422 N N . ILE A 1 181 ? 8.323 11.486 -0.455 1.00 89.75 181 ILE A N 1
ATOM 1423 C CA . ILE A 1 181 ? 9.451 12.378 -0.155 1.00 89.75 181 ILE A CA 1
ATOM 1424 C C . ILE A 1 181 ? 10.515 11.638 0.661 1.00 89.75 181 ILE A C 1
ATOM 1426 O O . ILE A 1 181 ? 11.690 11.681 0.305 1.00 89.75 181 ILE A O 1
ATOM 1430 N N . ILE A 1 182 ? 10.116 10.909 1.707 1.00 88.88 182 ILE A N 1
ATOM 1431 C CA . ILE A 1 182 ? 11.045 10.149 2.560 1.00 88.88 182 ILE A CA 1
ATOM 1432 C C . ILE A 1 182 ? 11.808 9.113 1.731 1.00 88.88 182 ILE A C 1
ATOM 1434 O O . ILE A 1 182 ? 13.036 9.049 1.791 1.00 88.88 182 ILE A O 1
ATOM 1438 N N . ASN A 1 183 ? 11.094 8.341 0.911 1.00 86.75 183 ASN A N 1
ATOM 1439 C CA . ASN A 1 183 ? 11.704 7.322 0.059 1.00 86.75 183 ASN A CA 1
ATOM 1440 C C . ASN A 1 183 ? 12.660 7.927 -0.976 1.00 86.75 183 ASN A C 1
ATOM 1442 O O . ASN A 1 183 ? 13.757 7.405 -1.179 1.00 86.75 183 ASN A O 1
ATOM 1446 N N . VAL A 1 184 ? 12.284 9.046 -1.604 1.00 88.69 184 VAL A N 1
ATOM 1447 C CA . VAL A 1 184 ? 13.148 9.759 -2.556 1.00 88.69 184 VAL A CA 1
ATOM 1448 C C . VAL A 1 184 ? 14.398 10.288 -1.858 1.00 88.69 184 VAL A C 1
ATOM 1450 O O . VAL A 1 184 ? 15.490 10.123 -2.393 1.00 88.69 184 VAL A O 1
ATOM 1453 N N . LEU A 1 185 ? 14.280 10.864 -0.660 1.00 87.81 185 LEU A N 1
ATOM 1454 C CA . LEU A 1 185 ? 15.427 11.351 0.112 1.00 87.81 185 LEU A CA 1
ATOM 1455 C C . LEU A 1 185 ? 16.402 10.218 0.451 1.00 87.81 185 LEU A C 1
ATOM 1457 O O . LEU A 1 185 ? 17.598 10.342 0.191 1.00 87.81 185 LEU A O 1
ATOM 1461 N N . VAL A 1 186 ? 15.898 9.091 0.958 1.00 87.88 186 VAL A N 1
ATOM 1462 C CA . VAL A 1 186 ? 16.714 7.900 1.253 1.00 87.88 186 VAL A CA 1
ATOM 1463 C C . VAL A 1 186 ? 17.417 7.402 -0.008 1.00 87.88 186 VAL A C 1
ATOM 1465 O O . VAL A 1 186 ? 18.619 7.133 0.013 1.00 87.88 186 VAL A O 1
ATOM 1468 N N . LEU A 1 187 ? 16.692 7.329 -1.127 1.00 87.44 187 LEU A N 1
ATOM 1469 C CA . LEU A 1 187 ? 17.241 6.903 -2.409 1.00 87.44 187 LEU A CA 1
ATOM 1470 C C . LEU A 1 187 ? 18.337 7.855 -2.905 1.00 87.44 187 LEU A C 1
ATOM 1472 O O . LEU A 1 187 ? 19.379 7.396 -3.365 1.00 87.44 187 LEU A O 1
ATOM 1476 N N . MET A 1 188 ? 18.120 9.168 -2.814 1.00 87.50 188 MET A N 1
ATOM 1477 C CA . MET A 1 188 ? 19.082 10.189 -3.240 1.00 87.50 188 MET A CA 1
ATOM 1478 C C . MET A 1 188 ? 20.370 10.125 -2.420 1.00 87.50 188 MET A C 1
ATOM 1480 O O . MET A 1 188 ? 21.460 10.170 -2.987 1.00 87.50 188 MET A O 1
ATOM 1484 N N . ILE A 1 189 ? 20.256 9.957 -1.101 1.00 85.00 189 ILE A N 1
ATOM 1485 C CA . ILE A 1 189 ? 21.416 9.836 -0.214 1.00 85.00 189 ILE A CA 1
ATOM 1486 C C . ILE A 1 189 ? 22.180 8.540 -0.509 1.00 85.00 189 ILE A C 1
ATOM 1488 O O . ILE A 1 189 ? 23.402 8.564 -0.645 1.00 85.00 189 ILE A O 1
ATOM 1492 N N . ASN A 1 190 ? 21.472 7.419 -0.675 1.00 85.06 190 ASN A N 1
ATOM 1493 C CA . ASN A 1 190 ? 22.094 6.132 -0.986 1.00 85.06 190 ASN A CA 1
ATOM 1494 C C . ASN A 1 190 ? 22.768 6.109 -2.362 1.00 85.06 190 ASN A C 1
ATOM 1496 O O . ASN A 1 190 ? 23.824 5.503 -2.498 1.00 85.06 190 ASN A O 1
ATOM 1500 N N . LYS A 1 191 ? 22.212 6.793 -3.370 1.00 83.94 191 LYS A N 1
ATOM 1501 C CA . LYS A 1 191 ? 22.832 6.910 -4.702 1.00 83.94 191 LYS A CA 1
ATOM 1502 C C . LYS A 1 191 ? 24.207 7.576 -4.665 1.00 83.94 191 LYS A C 1
ATOM 1504 O O . LYS A 1 191 ? 25.041 7.276 -5.512 1.00 83.94 191 LYS A O 1
ATOM 1509 N N . ASN A 1 192 ? 24.439 8.469 -3.705 1.00 78.62 192 ASN A N 1
ATOM 1510 C CA . ASN A 1 192 ? 25.713 9.168 -3.554 1.00 78.62 192 ASN A CA 1
ATOM 1511 C C . ASN A 1 192 ? 26.781 8.324 -2.827 1.00 78.62 192 ASN A C 1
ATOM 1513 O O . ASN A 1 192 ? 27.939 8.726 -2.734 1.00 78.62 192 ASN A O 1
ATOM 1517 N N . ILE A 1 193 ? 26.402 7.158 -2.296 1.00 78.75 193 ILE A N 1
ATOM 1518 C CA . ILE A 1 193 ? 27.295 6.230 -1.607 1.00 78.75 193 ILE A CA 1
ATOM 1519 C C . ILE A 1 193 ? 27.660 5.110 -2.585 1.00 78.75 193 ILE A C 1
ATOM 1521 O O . ILE A 1 193 ? 26.798 4.371 -3.056 1.00 78.75 193 ILE A O 1
ATOM 1525 N N . GLN A 1 194 ? 28.948 4.953 -2.892 1.00 70.75 194 GLN A N 1
ATOM 1526 C CA . GLN A 1 194 ? 29.409 3.817 -3.690 1.00 70.75 194 GLN A CA 1
ATOM 1527 C C . GLN A 1 194 ? 29.413 2.537 -2.840 1.00 70.75 194 GLN A C 1
ATOM 1529 O O . GLN A 1 194 ? 30.182 2.411 -1.888 1.00 70.75 194 GLN A O 1
ATOM 1534 N N . GLY A 1 195 ? 28.562 1.578 -3.214 1.00 70.50 195 GLY A N 1
ATOM 1535 C CA . GLY A 1 195 ? 28.475 0.252 -2.594 1.00 70.50 195 GLY A CA 1
ATOM 1536 C C . GLY A 1 195 ? 27.612 0.184 -1.327 1.00 70.50 195 GLY A C 1
ATOM 1537 O O . GLY A 1 195 ? 27.263 1.192 -0.712 1.00 70.50 195 GLY A O 1
ATOM 1538 N N . VAL A 1 196 ? 27.263 -1.042 -0.923 1.00 76.25 196 VAL A N 1
ATOM 1539 C CA . VAL A 1 196 ? 26.496 -1.297 0.307 1.00 76.25 196 VAL A CA 1
ATOM 1540 C C . VAL A 1 196 ? 27.429 -1.145 1.505 1.00 76.25 196 VAL A C 1
ATOM 1542 O O . VAL A 1 196 ? 28.172 -2.055 1.861 1.00 76.25 196 VAL A O 1
ATOM 1545 N N . THR A 1 197 ? 27.415 0.036 2.115 1.00 83.25 197 THR A N 1
ATOM 1546 C CA . THR A 1 197 ? 28.175 0.328 3.337 1.00 83.25 197 THR A CA 1
ATOM 1547 C C . THR A 1 197 ? 27.262 0.328 4.561 1.00 83.25 197 THR A C 1
ATOM 1549 O O . THR A 1 197 ? 26.058 0.570 4.451 1.00 83.25 197 THR A O 1
ATOM 1552 N N . LEU A 1 198 ? 27.840 0.141 5.755 1.00 82.69 198 LEU A N 1
ATOM 1553 C CA . LEU A 1 198 ? 27.116 0.276 7.030 1.00 82.69 198 LEU A CA 1
ATOM 1554 C C . LEU A 1 198 ? 26.356 1.610 7.128 1.00 82.69 198 LEU A C 1
ATOM 1556 O O . LEU A 1 198 ? 25.247 1.649 7.651 1.00 82.69 198 LEU A O 1
ATOM 1560 N N . LYS A 1 199 ? 26.914 2.692 6.565 1.00 83.19 199 LYS A N 1
ATOM 1561 C CA . LYS A 1 199 ? 26.258 4.006 6.502 1.00 83.19 199 LYS A CA 1
ATOM 1562 C C . LYS A 1 199 ? 24.984 3.975 5.655 1.00 83.19 199 LYS A C 1
ATOM 1564 O O . LYS A 1 199 ? 23.955 4.459 6.111 1.00 83.19 199 LYS A O 1
ATOM 1569 N N . SER A 1 200 ? 25.031 3.381 4.460 1.00 83.88 200 SER A N 1
ATOM 1570 C CA . SER A 1 200 ? 23.849 3.238 3.596 1.00 83.88 200 SER A CA 1
ATOM 1571 C C . SER A 1 200 ? 22.764 2.371 4.248 1.00 83.88 200 SER A C 1
ATOM 1573 O O . SER A 1 200 ? 21.580 2.705 4.180 1.00 83.88 200 SER A O 1
ATOM 1575 N N . LEU A 1 201 ? 23.159 1.310 4.961 1.00 84.19 201 LEU A N 1
ATOM 1576 C CA . LEU A 1 201 ? 22.228 0.480 5.731 1.00 84.19 201 LEU A CA 1
ATOM 1577 C C . LEU A 1 201 ? 21.557 1.271 6.862 1.00 84.19 201 LEU A C 1
ATOM 1579 O O . LEU A 1 201 ? 20.335 1.238 6.976 1.00 84.19 201 LEU A O 1
ATOM 1583 N N . LEU A 1 202 ? 22.325 2.034 7.646 1.00 86.31 202 LEU A N 1
ATOM 1584 C CA . LEU A 1 202 ? 21.804 2.895 8.716 1.00 86.31 202 LEU A CA 1
ATOM 1585 C C . LEU A 1 202 ? 20.825 3.953 8.191 1.00 86.31 202 LEU A C 1
ATOM 1587 O O . LEU A 1 202 ? 19.765 4.156 8.778 1.00 86.31 202 LEU A O 1
ATOM 1591 N N . ILE A 1 203 ? 21.154 4.603 7.073 1.00 86.69 203 ILE A N 1
ATOM 1592 C CA . ILE A 1 203 ? 20.300 5.621 6.443 1.00 86.69 203 ILE A CA 1
ATOM 1593 C C . ILE A 1 203 ? 18.997 4.995 5.943 1.00 86.69 203 ILE A C 1
ATOM 1595 O O . ILE A 1 203 ? 17.919 5.530 6.196 1.00 86.69 203 ILE A O 1
ATOM 1599 N N . SER A 1 204 ? 19.084 3.835 5.288 1.00 85.75 204 SER A N 1
ATOM 1600 C CA . SER A 1 204 ? 17.909 3.096 4.812 1.00 85.75 204 SER A CA 1
ATOM 1601 C C . SER A 1 204 ? 17.022 2.641 5.969 1.00 85.75 204 SER A C 1
ATOM 1603 O O . SER A 1 204 ? 15.802 2.767 5.899 1.00 85.75 204 SER A O 1
ATOM 1605 N N . PHE A 1 205 ? 17.628 2.162 7.056 1.00 84.31 205 PHE A N 1
ATOM 1606 C CA . PHE A 1 205 ? 16.917 1.742 8.258 1.00 84.31 205 PHE A CA 1
ATOM 1607 C C . PHE A 1 205 ? 16.213 2.918 8.948 1.00 84.31 205 PHE A C 1
ATOM 1609 O O . PHE A 1 205 ? 15.034 2.827 9.279 1.00 84.31 205 PHE A O 1
ATOM 1616 N N . CYS A 1 206 ? 16.894 4.057 9.091 1.00 85.75 206 CYS A N 1
ATOM 1617 C CA . CYS A 1 206 ? 16.302 5.281 9.632 1.00 85.75 206 CYS A CA 1
ATOM 1618 C C . CYS A 1 206 ? 15.126 5.772 8.769 1.00 85.75 206 CYS A C 1
ATOM 1620 O O . CYS A 1 206 ? 14.049 6.075 9.283 1.00 85.75 206 CYS A O 1
ATOM 1622 N N . GLY A 1 207 ? 15.297 5.765 7.444 1.00 85.81 207 GLY A N 1
ATOM 1623 C CA . GLY A 1 207 ? 14.233 6.085 6.496 1.00 85.81 207 GLY A CA 1
ATOM 1624 C C . GLY A 1 207 ? 13.023 5.158 6.613 1.00 85.81 207 GLY A C 1
ATOM 1625 O O . GLY A 1 207 ? 11.885 5.624 6.606 1.00 85.81 207 GLY A O 1
ATOM 1626 N N . MET A 1 208 ? 13.261 3.857 6.790 1.00 82.00 208 MET A N 1
ATOM 1627 C CA . MET A 1 208 ? 12.209 2.863 7.009 1.00 82.00 208 MET A CA 1
ATOM 1628 C C . MET A 1 208 ? 11.434 3.129 8.305 1.00 82.00 208 MET A C 1
ATOM 1630 O O . MET A 1 208 ? 10.204 3.087 8.294 1.00 82.00 208 MET A O 1
ATOM 1634 N N . ILE A 1 209 ? 12.120 3.464 9.404 1.00 84.19 209 ILE A N 1
ATOM 1635 C CA . ILE A 1 209 ? 11.471 3.837 10.673 1.00 84.19 209 ILE A CA 1
ATOM 1636 C C . ILE A 1 209 ? 10.581 5.064 10.473 1.00 84.19 209 ILE A C 1
ATOM 1638 O O . ILE A 1 209 ? 9.411 5.050 10.856 1.00 84.19 209 ILE A O 1
ATOM 1642 N N . PHE A 1 210 ? 11.105 6.111 9.837 1.00 85.19 210 PHE A N 1
ATOM 1643 C CA . PHE A 1 210 ? 10.359 7.350 9.631 1.00 85.19 210 PHE A CA 1
ATOM 1644 C C . PHE A 1 210 ? 9.154 7.145 8.700 1.00 85.19 210 PHE A C 1
ATOM 1646 O O . PHE A 1 210 ? 8.051 7.602 8.995 1.00 85.19 210 PHE A O 1
ATOM 1653 N N . SER A 1 211 ? 9.315 6.362 7.629 1.00 82.31 211 SER A N 1
ATOM 1654 C CA . SER A 1 211 ? 8.197 5.948 6.774 1.00 82.31 211 SER A CA 1
ATOM 1655 C C . SER A 1 211 ? 7.150 5.145 7.548 1.00 82.31 211 SER A C 1
ATOM 1657 O O . SER A 1 211 ? 5.956 5.299 7.301 1.00 82.31 211 SER A O 1
ATOM 1659 N N . THR A 1 212 ? 7.574 4.297 8.486 1.00 79.81 212 THR A N 1
ATOM 1660 C CA . THR A 1 212 ? 6.659 3.516 9.329 1.00 79.81 212 THR A CA 1
ATOM 1661 C C . THR A 1 212 ? 5.869 4.426 10.266 1.00 79.81 212 THR A C 1
ATOM 1663 O O . THR A 1 212 ? 4.657 4.273 10.369 1.00 79.81 212 THR A O 1
ATOM 1666 N N . MET A 1 213 ? 6.509 5.425 10.878 1.00 80.75 213 MET A N 1
ATOM 1667 C CA . MET A 1 213 ? 5.824 6.436 11.696 1.00 80.75 213 MET A CA 1
ATOM 1668 C C . MET A 1 213 ? 4.758 7.192 10.896 1.00 80.75 213 MET A C 1
ATOM 1670 O O . MET A 1 213 ? 3.629 7.344 11.356 1.00 80.75 213 MET A O 1
ATOM 1674 N N . VAL A 1 214 ? 5.079 7.609 9.668 1.00 85.44 214 VAL A N 1
ATOM 1675 C CA . VAL A 1 214 ? 4.103 8.259 8.782 1.00 85.44 214 VAL A CA 1
ATOM 1676 C C . VAL A 1 214 ? 2.948 7.325 8.428 1.00 85.44 214 VAL A C 1
ATOM 1678 O O . VAL A 1 214 ? 1.800 7.761 8.409 1.00 85.44 214 VAL A O 1
ATOM 1681 N N . ASN A 1 215 ? 3.217 6.040 8.194 1.00 82.81 215 ASN A N 1
ATOM 1682 C CA . ASN A 1 215 ? 2.160 5.060 7.952 1.00 82.81 215 ASN A CA 1
ATOM 1683 C C . ASN A 1 215 ? 1.239 4.899 9.168 1.00 82.81 215 ASN A C 1
ATOM 1685 O O . ASN A 1 215 ? 0.024 4.871 8.995 1.00 82.81 215 ASN A O 1
ATOM 1689 N N . ILE A 1 216 ? 1.790 4.849 10.384 1.00 79.62 216 ILE A N 1
ATOM 1690 C CA . ILE A 1 216 ? 1.015 4.801 11.635 1.00 79.62 216 ILE A CA 1
ATOM 1691 C C . ILE A 1 216 ? 0.106 6.034 11.738 1.00 79.62 216 ILE A C 1
ATOM 1693 O O . ILE A 1 216 ? -1.097 5.890 11.948 1.00 79.62 216 ILE A O 1
ATOM 1697 N N . LEU A 1 217 ? 0.645 7.236 11.507 1.00 83.50 217 LEU A N 1
ATOM 1698 C CA . LEU A 1 217 ? -0.149 8.470 11.472 1.00 83.50 217 LEU A CA 1
ATOM 1699 C C . LEU A 1 217 ? -1.233 8.423 10.390 1.00 83.50 217 LEU A C 1
ATOM 1701 O O . LEU A 1 217 ? -2.369 8.817 10.633 1.00 83.50 217 LEU A O 1
ATOM 1705 N N . GLY A 1 218 ? -0.913 7.900 9.207 1.00 83.62 218 GLY A N 1
ATOM 1706 C CA . GLY A 1 218 ? -1.877 7.735 8.125 1.00 83.62 218 GLY A CA 1
ATOM 1707 C C . GLY A 1 218 ? -3.034 6.823 8.514 1.00 83.62 218 GLY A C 1
ATOM 1708 O O . GLY A 1 218 ? -4.191 7.181 8.315 1.00 83.62 218 GLY A O 1
ATOM 1709 N N . VAL A 1 219 ? -2.733 5.681 9.133 1.00 78.00 219 VAL A N 1
ATOM 1710 C CA . VAL A 1 219 ? -3.735 4.752 9.668 1.00 78.00 219 VAL A CA 1
ATOM 1711 C C . VAL A 1 219 ? -4.618 5.448 10.702 1.00 78.00 219 VAL A C 1
ATOM 1713 O O . VAL A 1 219 ? -5.839 5.353 10.600 1.00 78.00 219 VAL A O 1
ATOM 1716 N N . MET A 1 220 ? -4.039 6.214 11.633 1.00 79.88 220 MET A N 1
ATOM 1717 C CA . MET A 1 220 ? -4.816 7.014 12.588 1.00 79.88 220 MET A CA 1
ATOM 1718 C C . MET A 1 220 ? -5.754 7.996 11.874 1.00 79.88 220 MET A C 1
ATOM 1720 O O . MET A 1 220 ? -6.947 8.031 12.168 1.00 79.88 220 MET A O 1
ATOM 1724 N N . MET A 1 221 ? -5.267 8.733 10.877 1.00 85.75 221 MET A N 1
ATOM 1725 C CA . MET A 1 221 ? -6.104 9.660 10.112 1.00 85.75 221 MET A CA 1
ATOM 1726 C C . MET A 1 221 ? -7.247 8.949 9.376 1.00 85.75 221 MET A C 1
ATOM 1728 O O . MET A 1 221 ? -8.365 9.458 9.366 1.00 85.75 221 MET A O 1
ATOM 1732 N N . TYR A 1 222 ? -7.013 7.756 8.815 1.00 84.31 222 TYR A N 1
ATOM 1733 C CA . TYR A 1 222 ? -8.085 6.951 8.219 1.00 84.31 222 TYR A CA 1
ATOM 1734 C C . TYR A 1 222 ? -9.104 6.471 9.256 1.00 84.31 222 TYR A C 1
ATOM 1736 O O . TYR A 1 222 ? -10.287 6.414 8.934 1.00 84.31 222 TYR A O 1
ATOM 1744 N N . THR A 1 223 ? -8.690 6.166 10.492 1.00 81.38 223 THR A N 1
ATOM 1745 C CA . THR A 1 223 ? -9.637 5.824 11.571 1.00 81.38 223 THR A CA 1
ATOM 1746 C C . THR A 1 223 ? -10.509 7.011 11.972 1.00 81.38 223 THR A C 1
ATOM 1748 O O . THR A 1 223 ? -11.720 6.861 12.094 1.00 81.38 223 THR A O 1
ATOM 1751 N N . VAL A 1 224 ? -9.933 8.211 12.093 1.00 84.06 224 VAL A N 1
ATOM 1752 C CA . VAL A 1 224 ? -10.698 9.436 12.378 1.00 84.06 224 VAL A CA 1
ATOM 1753 C C . VAL A 1 224 ? -11.648 9.757 11.227 1.00 84.06 224 VAL A C 1
ATOM 1755 O O . VAL A 1 224 ? -12.826 10.025 11.450 1.00 84.06 224 VAL A O 1
ATOM 1758 N N . PHE A 1 225 ? -11.165 9.661 9.986 1.00 84.81 225 PHE A N 1
ATOM 1759 C CA . PHE A 1 225 ? -11.988 9.861 8.797 1.00 84.81 225 PHE A CA 1
ATOM 1760 C C . PHE A 1 225 ? -13.128 8.841 8.702 1.00 84.81 225 PHE A C 1
ATOM 1762 O O . PHE A 1 225 ? -14.234 9.191 8.302 1.00 84.81 225 PHE A O 1
ATOM 1769 N N . TYR A 1 226 ? -12.885 7.595 9.112 1.00 84.50 226 TYR A N 1
ATOM 1770 C CA . TYR A 1 226 ? -13.919 6.573 9.228 1.00 84.50 226 TYR A CA 1
ATOM 1771 C C . TYR A 1 226 ? -15.023 6.992 10.213 1.00 84.50 226 TYR A C 1
ATOM 1773 O O . TYR A 1 226 ? -16.198 6.940 9.852 1.00 84.50 226 TYR A O 1
ATOM 1781 N N . PHE A 1 227 ? -14.667 7.465 11.413 1.00 79.25 227 PHE A N 1
ATOM 1782 C CA . PHE A 1 227 ? -15.653 7.940 12.391 1.00 79.25 227 PHE A CA 1
ATOM 1783 C C . PHE A 1 227 ? -16.442 9.153 11.884 1.00 79.25 227 PHE A C 1
ATOM 1785 O O . PHE A 1 227 ? -17.661 9.191 12.041 1.00 79.25 227 PHE A O 1
ATOM 1792 N N . ASP A 1 228 ? -15.781 10.103 11.217 1.00 83.38 228 ASP A N 1
ATOM 1793 C CA . ASP A 1 228 ? -16.438 11.265 10.601 1.00 83.38 228 ASP A CA 1
ATOM 1794 C C . ASP A 1 228 ? -17.407 10.852 9.475 1.00 83.38 228 ASP A C 1
ATOM 1796 O O . ASP A 1 228 ? -18.545 11.325 9.412 1.00 83.38 228 ASP A O 1
ATOM 1800 N N . CYS A 1 229 ? -17.006 9.905 8.617 1.00 82.81 229 CYS A N 1
ATOM 1801 C CA . CYS A 1 229 ? -17.885 9.356 7.583 1.00 82.81 229 CYS A CA 1
ATOM 1802 C C . CYS A 1 229 ? -19.093 8.644 8.192 1.00 82.81 229 CYS A C 1
ATOM 1804 O O . CYS A 1 229 ? -20.208 8.831 7.706 1.00 82.81 229 CYS A O 1
ATOM 1806 N N . LYS A 1 230 ? -18.894 7.872 9.262 1.00 80.31 230 LYS A N 1
ATOM 1807 C CA . LYS A 1 230 ? -19.966 7.147 9.951 1.00 80.31 230 LYS A CA 1
ATOM 1808 C C . LYS A 1 230 ? -20.967 8.101 10.606 1.00 80.31 230 LYS A C 1
ATOM 1810 O O . LYS A 1 230 ? -22.168 7.981 10.374 1.00 80.31 230 LYS A O 1
ATOM 1815 N N . HIS A 1 231 ? -20.470 9.122 11.306 1.00 78.75 231 HIS A N 1
ATOM 1816 C CA . HIS A 1 231 ? -21.294 10.194 11.866 1.00 78.75 231 HIS A CA 1
ATOM 1817 C C . HIS A 1 231 ? -22.109 10.913 10.779 1.00 78.75 231 HIS A C 1
ATOM 1819 O O . HIS A 1 231 ? -23.296 11.172 10.949 1.00 78.75 231 HIS A O 1
ATOM 1825 N N . SER A 1 232 ? -21.501 11.184 9.620 1.00 76.88 232 SER A N 1
ATOM 1826 C CA . SER A 1 232 ? -22.184 11.830 8.492 1.00 76.88 232 SER A CA 1
ATOM 1827 C C . SER A 1 232 ? -23.322 11.011 7.882 1.00 76.88 232 SER A C 1
ATOM 1829 O O . SER A 1 232 ? -24.198 11.606 7.259 1.00 76.88 232 SER A O 1
ATOM 1831 N N . HIS A 1 233 ? -23.278 9.682 7.987 1.00 77.19 233 HIS A N 1
ATOM 1832 C CA . HIS A 1 233 ? -24.316 8.788 7.466 1.00 77.19 233 HIS A CA 1
ATOM 1833 C C . HIS A 1 233 ? -25.405 8.483 8.508 1.00 77.19 233 HIS A C 1
ATOM 1835 O O . HIS A 1 233 ? -26.386 7.821 8.181 1.00 77.19 233 HIS A O 1
ATOM 1841 N N . GLY A 1 234 ? -25.266 8.987 9.742 1.00 64.19 234 GLY A N 1
ATOM 1842 C CA . GLY A 1 234 ? -26.230 8.762 10.821 1.00 64.19 234 GLY A CA 1
ATOM 1843 C C . GLY A 1 234 ? -26.253 7.322 11.344 1.00 64.19 234 GLY A C 1
ATOM 1844 O O . GLY A 1 234 ? -27.210 6.939 12.011 1.00 64.19 234 GLY A O 1
ATOM 1845 N N . GLU A 1 235 ? -25.229 6.519 11.045 1.00 68.69 235 GLU A N 1
ATOM 1846 C CA . GLU A 1 235 ? -25.107 5.157 11.569 1.00 68.69 235 GLU A CA 1
ATOM 1847 C C . GLU A 1 235 ? -24.590 5.190 13.015 1.00 68.69 235 GLU A C 1
ATOM 1849 O O . GLU A 1 235 ? -23.581 5.840 13.308 1.00 68.69 235 GLU A O 1
ATOM 1854 N N . GLU A 1 236 ? -25.243 4.458 13.927 1.00 57.66 236 GLU A N 1
ATOM 1855 C CA . GLU A 1 236 ? -24.736 4.290 15.293 1.00 57.66 236 GLU A CA 1
ATOM 1856 C C . GLU A 1 236 ? -23.336 3.652 15.255 1.00 57.66 236 GLU A C 1
ATOM 1858 O O . GLU A 1 236 ? -23.075 2.696 14.517 1.00 57.66 236 GLU A O 1
ATOM 1863 N N . VAL A 1 237 ? -22.405 4.195 16.048 1.00 55.22 237 VAL A N 1
ATOM 1864 C CA . VAL A 1 237 ? -21.024 3.707 16.167 1.00 55.22 237 VAL A CA 1
ATOM 1865 C C . VAL A 1 237 ? -21.019 2.381 16.934 1.00 55.22 237 VAL A C 1
ATOM 1867 O O . VAL A 1 237 ? -20.591 2.295 18.080 1.00 55.22 237 VAL A O 1
ATOM 1870 N N . GLU A 1 238 ? -21.484 1.314 16.290 1.00 49.50 238 GLU A N 1
ATOM 1871 C CA . GLU A 1 238 ? -21.280 -0.064 16.734 1.00 49.50 238 GLU A CA 1
ATOM 1872 C C . GLU A 1 238 ? -19.839 -0.477 16.397 1.00 49.50 238 GLU A C 1
ATOM 1874 O O . GLU A 1 238 ? -19.583 -1.275 15.500 1.00 49.50 238 GLU A O 1
ATOM 1879 N N . VAL A 1 239 ? -18.862 0.147 17.068 1.00 55.94 239 VAL A N 1
ATOM 1880 C CA . VAL A 1 239 ? -17.523 -0.448 17.188 1.00 55.94 239 VAL A CA 1
ATOM 1881 C C . VAL A 1 239 ? -17.726 -1.723 17.980 1.00 55.94 239 VAL A C 1
ATOM 1883 O O . VAL A 1 239 ? -18.340 -1.667 19.046 1.00 55.94 239 VAL A O 1
ATOM 1886 N N . GLU A 1 240 ? -17.280 -2.845 17.416 1.00 48.16 240 GLU A N 1
ATOM 1887 C CA . GLU A 1 240 ? -17.562 -4.202 17.874 1.00 48.16 240 GLU A CA 1
ATOM 1888 C C . GLU A 1 240 ? -17.803 -4.261 19.393 1.00 48.16 240 GLU A C 1
ATOM 1890 O O . GLU A 1 240 ? -16.929 -3.900 20.189 1.00 48.16 240 GLU A O 1
ATOM 1895 N N . ALA A 1 241 ? -19.016 -4.680 19.770 1.00 43.69 241 ALA A N 1
ATOM 1896 C CA . ALA A 1 241 ? -19.613 -4.691 21.107 1.00 43.69 241 ALA A CA 1
ATOM 1897 C C . ALA A 1 241 ? -18.873 -5.558 22.162 1.00 43.69 241 ALA A C 1
ATOM 1899 O O . ALA A 1 241 ? -19.491 -6.174 23.024 1.00 43.69 241 ALA A O 1
ATOM 1900 N N . ASN A 1 242 ? -17.538 -5.616 22.125 1.00 41.56 242 ASN A N 1
ATOM 1901 C CA . ASN A 1 242 ? -16.679 -6.386 23.019 1.00 41.56 242 ASN A CA 1
ATOM 1902 C C . ASN A 1 242 ? -15.430 -5.617 23.520 1.00 41.56 242 ASN A C 1
ATOM 1904 O O . ASN A 1 242 ? -14.505 -6.191 24.109 1.00 41.56 242 ASN A O 1
ATOM 1908 N N . MET A 1 243 ? -15.404 -4.291 23.364 1.00 43.41 243 MET A N 1
ATOM 1909 C CA . MET A 1 243 ? -14.534 -3.408 24.163 1.00 43.41 243 MET A CA 1
ATOM 1910 C C . MET A 1 243 ? -15.177 -3.012 25.502 1.00 43.41 243 MET A C 1
ATOM 1912 O O . MET A 1 243 ? -14.769 -2.029 26.103 1.00 43.41 243 MET A O 1
ATOM 1916 N N . GLY A 1 244 ? -16.163 -3.780 25.985 1.00 31.02 244 GLY A N 1
ATOM 1917 C CA . GLY A 1 244 ? -16.976 -3.411 27.142 1.00 31.02 244 GLY A CA 1
ATOM 1918 C C . GLY A 1 244 ? -17.916 -2.258 26.788 1.00 31.02 244 GLY A C 1
ATOM 1919 O O . GLY A 1 244 ? -17.530 -1.290 26.137 1.00 31.02 244 GLY A O 1
ATOM 1920 N N . TYR A 1 245 ? -19.180 -2.387 27.165 1.00 34.66 245 TYR A N 1
ATOM 1921 C CA . TYR A 1 245 ? -20.258 -1.432 26.905 1.00 34.66 245 TYR A CA 1
ATOM 1922 C C . TYR A 1 245 ? -19.829 0.043 27.004 1.00 34.66 245 TYR A C 1
ATOM 1924 O O . TYR A 1 245 ? -19.097 0.407 27.920 1.00 34.66 245 TYR A O 1
ATOM 1932 N N . THR A 1 246 ? -20.277 0.887 26.069 1.00 34.19 246 THR A N 1
ATOM 1933 C CA . THR A 1 246 ? -21.229 1.989 26.327 1.00 34.19 246 THR A CA 1
ATOM 1934 C C . THR A 1 246 ? -21.673 2.581 24.983 1.00 34.19 246 THR A C 1
ATOM 1936 O O . THR A 1 246 ? -20.844 2.891 24.131 1.00 34.19 246 THR A O 1
ATOM 1939 N N . LYS A 1 247 ? -22.992 2.727 24.800 1.00 36.81 247 LYS A N 1
ATOM 1940 C CA . LYS A 1 247 ? -23.589 3.552 23.744 1.00 36.81 247 LYS A CA 1
ATOM 1941 C C . LYS A 1 247 ? -23.168 5.000 23.972 1.00 36.81 247 LYS A C 1
ATOM 1943 O O . LYS A 1 247 ? -23.554 5.581 24.982 1.00 36.81 247 LYS A O 1
ATOM 1948 N N . VAL A 1 248 ? -22.431 5.599 23.044 1.00 35.00 248 VAL A N 1
ATOM 1949 C CA . VAL A 1 248 ? -22.266 7.056 23.045 1.00 35.00 248 VAL A CA 1
ATOM 1950 C C . VAL A 1 248 ? -23.523 7.651 22.416 1.00 35.00 248 VAL A C 1
ATOM 1952 O O . VAL A 1 248 ? -23.616 7.816 21.204 1.00 35.00 248 VAL A O 1
ATOM 1955 N N . SER A 1 249 ? -24.529 7.918 23.249 1.00 38.88 249 SER A N 1
ATOM 1956 C CA . SER A 1 249 ? -25.620 8.819 22.892 1.00 38.88 249 SER A CA 1
ATOM 1957 C C . SER A 1 249 ? -25.093 10.250 22.968 1.00 38.88 249 SER A C 1
ATOM 1959 O O . SER A 1 249 ? -25.077 10.849 24.043 1.00 38.88 249 SER A O 1
ATOM 1961 N N . THR A 1 250 ? -24.667 10.815 21.845 1.00 37.91 250 THR A N 1
ATOM 1962 C CA . THR A 1 250 ? -24.519 12.269 21.747 1.00 37.91 250 THR A CA 1
ATOM 1963 C C . THR A 1 250 ? -25.766 12.809 21.076 1.00 37.91 250 THR A C 1
ATOM 1965 O O . THR A 1 250 ? -25.838 12.783 19.861 1.00 37.91 250 THR A O 1
ATOM 1968 N N . PHE A 1 251 ? -26.747 13.240 21.870 1.00 34.62 251 PHE A N 1
ATOM 1969 C CA . PHE A 1 251 ? -27.514 14.476 21.668 1.00 34.62 251 PHE A CA 1
ATOM 1970 C C . PHE A 1 251 ? -28.250 14.791 22.979 1.00 34.62 251 PHE A C 1
ATOM 1972 O O . PHE A 1 251 ? -28.821 13.900 23.610 1.00 34.62 251 PHE A O 1
ATOM 1979 N N . PRO A 1 252 ? -28.264 16.068 23.378 1.00 34.81 252 PRO A N 1
ATOM 1980 C CA . PRO A 1 252 ? -29.522 16.764 23.184 1.00 34.81 252 PRO A CA 1
ATOM 1981 C C . PRO A 1 252 ? -29.368 17.990 22.287 1.00 34.81 252 PRO A C 1
ATOM 1983 O O . PRO A 1 252 ? -28.380 18.721 22.315 1.00 34.81 252 PRO A O 1
ATOM 1986 N N . LEU A 1 253 ? -30.416 18.154 21.490 1.00 40.66 253 LEU A N 1
ATOM 1987 C CA . LEU A 1 253 ? -30.885 19.374 20.855 1.00 40.66 253 LEU A CA 1
ATOM 1988 C C . LEU A 1 253 ? -30.617 20.617 21.719 1.00 40.66 253 LEU A C 1
ATOM 1990 O O . LEU A 1 253 ? -31.050 20.679 22.869 1.00 40.66 253 LEU A O 1
ATOM 1994 N N . VAL A 1 254 ? -30.004 21.640 21.124 1.00 36.84 254 VAL A N 1
ATOM 1995 C CA . VAL A 1 254 ? -30.372 23.021 21.442 1.00 36.84 254 VAL A CA 1
ATOM 1996 C C . VAL A 1 254 ? -31.099 23.550 20.221 1.00 36.84 254 VAL A C 1
ATOM 1998 O O . V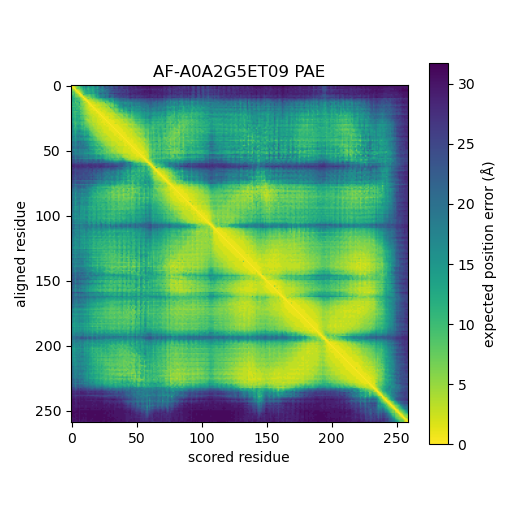AL A 1 254 ? -30.520 23.739 19.151 1.00 36.84 254 VAL A O 1
ATOM 2001 N N . ASP A 1 255 ? -32.405 23.669 20.419 1.00 35.31 255 ASP A N 1
ATOM 2002 C CA . ASP A 1 255 ? -33.383 24.218 19.505 1.00 35.31 255 ASP A CA 1
ATOM 2003 C C . ASP A 1 255 ? -33.004 25.622 19.048 1.00 35.31 255 ASP A C 1
ATOM 2005 O O . ASP A 1 255 ? -32.490 26.458 19.795 1.00 35.31 255 ASP A O 1
ATOM 2009 N N . SER A 1 256 ? -33.359 25.884 17.801 1.00 42.62 256 SER A N 1
ATOM 2010 C CA . SER A 1 256 ? -33.514 27.232 17.290 1.00 42.62 256 SER A CA 1
ATOM 2011 C C . SER A 1 256 ? -34.841 27.775 17.816 1.00 42.62 256 SER A C 1
ATOM 2013 O O . SER A 1 256 ? -35.905 27.412 17.329 1.00 42.62 256 SER A O 1
ATOM 2015 N N . ALA A 1 257 ? -34.781 28.672 18.796 1.00 42.09 257 ALA A N 1
ATOM 2016 C CA . ALA A 1 257 ? -35.892 29.558 19.117 1.00 42.09 257 ALA A CA 1
ATOM 2017 C C . ALA A 1 257 ? -35.350 30.929 19.547 1.00 42.09 257 ALA A C 1
ATOM 2019 O O . ALA A 1 257 ? -34.887 31.114 20.671 1.00 42.09 257 ALA A O 1
ATOM 2020 N N . LEU A 1 258 ? -35.403 31.873 18.601 1.00 39.28 258 LEU A N 1
ATOM 2021 C CA . LEU A 1 258 ? -35.505 33.313 18.864 1.00 39.28 258 LEU A CA 1
ATOM 2022 C C . LEU A 1 258 ? -36.722 33.594 19.771 1.00 39.28 258 LEU A C 1
ATOM 2024 O O . LEU A 1 258 ? -37.680 32.814 19.771 1.00 39.28 258 LEU A O 1
ATOM 2028 N N . PRO A 1 259 ? -36.702 34.693 20.538 1.00 40.22 259 PRO A N 1
ATOM 2029 C CA . PRO A 1 259 ? -37.111 35.995 19.987 1.00 40.22 259 PRO A CA 1
ATOM 2030 C C . PRO A 1 259 ? -35.971 36.998 19.779 1.00 40.22 259 PRO A C 1
ATOM 2032 O O . PRO A 1 259 ? -34.984 36.967 20.547 1.00 40.22 259 PRO A O 1
#

Secondary structure (DSSP, 8-state):
---GGGS-TT-HHHHHHHHHHHHHHHHHHHHHHHHHHHHHHHHHHHHHHHHHHHHHHHTT----HHHHHHHHHHHTHHHHHHHHHHHHHHHHHHHHHHHHHHHHHHS-S-HHHHHHHHHHHHHHHHHHHHHHHHHHHHHHHHHHHSS--THHHHHHHHHHTTTTHHHHHHHHHHHHHHHHHHHHHHHHHHHTS-S--HHHHHHHHHHHHHHHHHHHHHHHHHHHHHHHHHHHHT------TTS----------------

Radius of gyration: 24.51 Å; Cα contacts (8 Å, |Δi|>4): 152; chains: 1; bounding box: 68×67×66 Å

Foldseek 3Di:
DDDLPPDDPPDPVNVVVVVVVVVVVVVVVVVVVVVVVVVVLVLLLLLLVLLVVLVCVVVVDDDDVVVVVVVCVVLVVFLVQQVVLLVVVVVVVCVVLVVVLVCLVPDPDPPVVSVVVNVVSVVVVVVVVLLSVQLSLQLSSCSSQDVAGHVRSSVVSVVLCVPPVPVSSVLSVVLCVVLVVLVVVLVVVLVVDPDDDPVNVVSVVVSVVVSSVSVSVSSSVSNVSSVVSCVVVVHFRCRPPPVDDDGPPDDDDDDDDDD

Nearest PDB structures (foldseek):
  2ykt-assembly1_A-2  TM=2.342E-01  e=1.057E+00  Homo sapiens

Sequence (259 aa):
MIPLMSMDPANPYYFKQLNKIKVDAMVLILVEFVFLLLSSAITLFSTMNTVYVSAMSYLDRDMELKDLFMKIKKIWIRPVVTWFYITLIGTGLFVLVLPLVLLVILSKRSFVVVLTIGIVLVLLAICLNMYLSLVWMLSIVTSVLEDSYGLQALGKGAELLKGRKLVGFVLTVILMILVGIINVLVLMINKNIQGVTLKSLLISFCGMIFSTMVNILGVMMYTVFYFDCKHSHGEEVEVEANMGYTKVSTFPLVDSALP

Mean predicted aligned error: 13.06 Å

pLDDT: mean 74.2, std 13.78, range [31.02, 89.75]

Organism: Aquilegia coerulea (NCBI:txid218851)